Protein AF-0000000073292180 (afdb_homodimer)

Radius of gyration: 24.33 Å; Cα contacts (8 Å, |Δi|>4): 145; chains: 2; bounding box: 80×83×38 Å

Nearest PDB structures (foldseek):
  2fdq-assembly3_C  TM=2.431E-01  e=8.703E+00  Chaetophractus villosus

InterPro domains:
  IPR024752 Myb/SANT-like domain [PF12776] (22-102)
  IPR055314 At2g29880-like [PTHR47864] (12-102)

pLDDT: mean 78.9, std 24.48, range [27.83, 98.62]

Organism: Prunus persica (NCBI:txid3760)

Sequence (206 aa):
MGNPQQGNNKGNGKVSENYEFWTMDDTNELLHLLVDAINSGLCDANGSLSKQNVERVILPRLSAKIIFPKTYNHYLSRKKWFRKHYNKISTLMHNNSGFGLDSMGNPQQGNNKGNGKVSENYEFWTMDDTNELLHLLVDAINSGLCDANGSLSKQNVERVILPRLSAKIIFPKTYNHYLSRKKWFRKHYNKISTLMHNNSGFGLDS

Structure (mmCIF, N/CA/C/O backbone):
data_AF-0000000073292180-model_v1
#
loop_
_entity.id
_entity.type
_entity.pdbx_description
1 polymer 'Myb/SANT-like domain-containing protein'
#
loop_
_atom_site.group_PDB
_atom_site.id
_atom_site.type_symbol
_atom_site.label_atom_id
_atom_site.label_alt_id
_atom_site.label_comp_id
_atom_site.label_asym_id
_atom_site.label_entity_id
_atom_site.label_seq_id
_atom_site.pdbx_PDB_ins_code
_atom_site.Cartn_x
_atom_site.Cartn_y
_atom_site.Cartn_z
_atom_site.occupancy
_atom_site.B_iso_or_equiv
_atom_site.auth_seq_id
_atom_site.auth_comp_id
_atom_site.auth_asym_id
_atom_site.auth_atom_id
_atom_site.pdbx_PDB_model_num
ATOM 1 N N . MET A 1 1 ? 28.344 57.5 -20.688 1 28.84 1 MET A N 1
ATOM 2 C CA . MET A 1 1 ? 28.5 56.594 -19.531 1 28.84 1 MET A CA 1
ATOM 3 C C . ME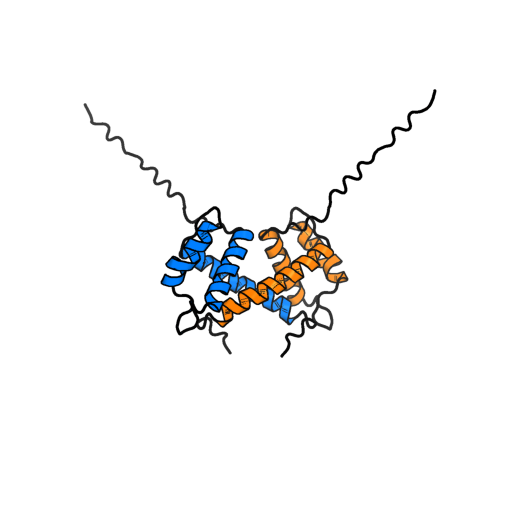T A 1 1 ? 27.281 55.719 -19.359 1 28.84 1 MET A C 1
ATOM 5 O O . MET A 1 1 ? 26.219 56.188 -18.953 1 28.84 1 MET A O 1
ATOM 9 N N . GLY A 1 2 ? 27 54.812 -20.312 1 31.66 2 GLY A N 1
ATOM 10 C CA . GLY A 1 2 ? 25.828 53.969 -20.484 1 31.66 2 GLY A CA 1
ATOM 11 C C . GLY A 1 2 ? 25.578 53.062 -19.312 1 31.66 2 GLY A C 1
ATOM 12 O O . GLY A 1 2 ? 26.5 52.5 -18.734 1 31.66 2 GLY A O 1
ATOM 13 N N . ASN A 1 3 ? 24.609 53.344 -18.422 1 35.62 3 ASN A N 1
ATOM 14 C CA . ASN A 1 3 ? 24.141 52.594 -17.266 1 35.62 3 ASN A CA 1
ATOM 15 C C . ASN A 1 3 ? 23.922 51.125 -17.625 1 35.62 3 ASN A C 1
ATOM 17 O O . ASN A 1 3 ? 23.047 50.781 -18.422 1 35.62 3 ASN A O 1
ATOM 21 N N . PRO A 1 4 ? 24.969 50.25 -17.469 1 37.62 4 PRO A N 1
ATOM 22 C CA . PRO A 1 4 ? 24.812 48.812 -17.625 1 37.62 4 PRO A CA 1
ATOM 23 C C . PRO A 1 4 ? 23.641 48.25 -16.812 1 37.62 4 PRO A C 1
ATOM 25 O O . PRO A 1 4 ? 23.562 48.5 -15.602 1 37.62 4 PRO A O 1
ATOM 28 N N . GLN A 1 5 ? 22.438 48.375 -17.312 1 32.09 5 GLN A N 1
ATOM 29 C CA . GLN A 1 5 ? 21.312 47.719 -16.672 1 32.09 5 GLN A CA 1
ATOM 30 C C . GLN A 1 5 ? 21.656 46.281 -16.328 1 32.09 5 GLN A C 1
ATOM 32 O O . GLN A 1 5 ? 22.094 45.5 -17.188 1 32.09 5 GLN A O 1
ATOM 37 N N . GLN A 1 6 ? 22.312 46.062 -15.172 1 34.19 6 GLN A N 1
ATOM 38 C CA . GLN A 1 6 ? 22.484 44.75 -14.508 1 34.19 6 GLN A CA 1
ATOM 39 C C . GLN A 1 6 ? 21.234 43.906 -14.633 1 34.19 6 GLN A C 1
ATOM 41 O O . GLN A 1 6 ? 20.188 44.25 -14.078 1 34.19 6 GLN A O 1
ATOM 46 N N . GLY A 1 7 ? 20.875 43.531 -15.875 1 32.22 7 GLY A N 1
ATOM 47 C CA . GLY A 1 7 ? 19.828 42.531 -16.047 1 32.22 7 GLY A CA 1
ATOM 48 C C . GLY A 1 7 ? 19.875 41.438 -15.008 1 32.22 7 GLY A C 1
ATOM 49 O O . GLY A 1 7 ? 20.859 40.688 -14.93 1 32.22 7 GLY A O 1
ATOM 50 N N . ASN A 1 8 ? 19.469 41.75 -13.711 1 32.19 8 ASN A N 1
ATOM 51 C CA . ASN A 1 8 ? 19.203 40.719 -12.711 1 32.19 8 ASN A CA 1
ATOM 52 C C . ASN A 1 8 ? 18.562 39.469 -13.336 1 32.19 8 ASN A C 1
ATOM 54 O O . ASN A 1 8 ? 17.438 39.562 -13.836 1 32.19 8 ASN A O 1
ATOM 58 N N . ASN A 1 9 ? 19.312 38.812 -14.188 1 32.91 9 ASN A N 1
ATOM 59 C CA . ASN A 1 9 ? 18.938 37.438 -14.531 1 32.91 9 ASN A CA 1
ATOM 60 C C . ASN A 1 9 ? 18.391 36.688 -13.32 1 32.91 9 ASN A C 1
ATOM 62 O O . ASN A 1 9 ? 19.172 36.281 -12.445 1 32.91 9 ASN A O 1
ATOM 66 N N . LYS A 1 10 ? 17.328 37.312 -12.641 1 35.34 10 LYS A N 1
ATOM 67 C CA . LYS A 1 10 ? 16.625 36.438 -11.727 1 35.34 10 LYS A CA 1
ATOM 68 C C . LYS A 1 10 ? 16.5 35.031 -12.312 1 35.34 10 LYS A C 1
ATOM 70 O O . LYS A 1 10 ? 15.922 34.844 -13.383 1 35.34 10 LYS A O 1
ATOM 75 N N . GLY A 1 11 ? 17.625 34.375 -12.539 1 35.47 11 GLY A N 1
ATOM 76 C CA . GLY A 1 11 ? 17.516 32.938 -12.719 1 35.47 11 GLY A CA 1
ATOM 77 C C . GLY A 1 11 ? 16.328 32.312 -12.016 1 35.47 11 GLY A C 1
ATOM 78 O O . GLY A 1 11 ? 16.25 32.344 -10.781 1 35.47 11 GLY A O 1
ATOM 79 N N . ASN A 1 12 ? 15.125 32.562 -12.469 1 37.53 12 ASN A N 1
ATOM 80 C CA . ASN A 1 12 ? 13.945 31.812 -12.07 1 37.53 12 ASN A CA 1
ATOM 81 C C . ASN A 1 12 ? 14.266 30.344 -11.859 1 37.53 12 ASN A C 1
ATOM 83 O O . ASN A 1 12 ? 14.188 29.547 -12.797 1 37.53 12 ASN A O 1
ATOM 87 N N . GLY A 1 13 ? 15.406 30.047 -11.445 1 37.41 13 GLY A N 1
ATOM 88 C CA . GLY A 1 13 ? 15.516 28.656 -11.039 1 37.41 13 GLY A CA 1
ATOM 89 C C . GLY A 1 13 ? 14.273 28.141 -10.328 1 37.41 13 GLY A C 1
ATOM 90 O O . GLY A 1 13 ? 14.078 28.406 -9.148 1 37.41 13 GLY A O 1
ATOM 91 N N . LYS A 1 14 ? 13.109 28.266 -10.914 1 40.34 14 LYS A N 1
ATOM 92 C CA . LYS A 1 14 ? 11.953 27.578 -10.367 1 40.34 14 LYS A CA 1
ATOM 93 C C . LYS A 1 14 ? 12.359 26.25 -9.727 1 40.34 14 LYS A C 1
ATOM 95 O O . LYS A 1 14 ? 12.859 25.344 -10.414 1 40.34 14 LYS A O 1
ATOM 100 N N . VAL A 1 15 ? 13.109 26.234 -8.719 1 41.66 15 VAL A N 1
ATOM 101 C CA . VAL A 1 15 ? 13.133 25 -7.938 1 41.66 15 VAL A CA 1
ATOM 102 C C . VAL A 1 15 ? 11.844 24.219 -8.172 1 41.66 15 VAL A C 1
ATOM 104 O O . VAL A 1 15 ? 10.75 24.719 -7.906 1 41.66 15 VAL A O 1
ATOM 107 N N . SER A 1 16 ? 11.68 23.609 -9.258 1 43.88 16 SER A N 1
ATOM 108 C CA . SER A 1 16 ? 10.562 22.672 -9.359 1 43.88 16 SER A CA 1
ATOM 109 C C . SER A 1 16 ? 10.195 22.094 -7.996 1 43.88 16 SER A C 1
ATOM 111 O O . SER A 1 16 ? 10.961 21.328 -7.422 1 43.88 16 SER A O 1
ATOM 113 N N . GLU A 1 17 ? 9.984 22.906 -6.98 1 46.28 17 GLU A N 1
ATOM 114 C CA . GLU A 1 17 ? 9.492 22.609 -5.641 1 46.28 17 GLU A CA 1
ATOM 115 C C . GLU A 1 17 ? 8.883 21.203 -5.582 1 46.28 17 GLU A C 1
ATOM 117 O O . GLU A 1 17 ? 8.992 20.516 -4.566 1 46.28 17 GLU A O 1
ATOM 122 N N . ASN A 1 18 ? 7.953 20.906 -6.598 1 50.47 18 ASN A N 1
ATOM 123 C CA . ASN A 1 18 ? 6.945 19.875 -6.367 1 50.47 18 ASN A CA 1
ATOM 124 C C . ASN A 1 18 ? 7.543 18.484 -6.445 1 50.47 18 ASN A C 1
ATOM 126 O O . ASN A 1 18 ? 7.211 17.703 -7.352 1 50.47 18 ASN A O 1
ATOM 130 N N . TYR A 1 19 ? 8.781 18.391 -6.328 1 56.38 19 TYR A N 1
ATOM 131 C CA . TYR A 1 19 ? 9.133 16.984 -6.449 1 56.38 19 TYR A CA 1
ATOM 132 C C . TYR A 1 19 ? 8.312 16.125 -5.488 1 56.38 19 TYR A C 1
ATOM 134 O O . TYR A 1 19 ? 8.273 16.406 -4.285 1 56.38 19 TYR A O 1
ATOM 142 N N . GLU A 1 20 ? 7.176 15.586 -5.859 1 72 20 GLU A N 1
ATOM 143 C CA . GLU A 1 20 ? 6.328 14.609 -5.176 1 72 20 GLU A CA 1
ATOM 144 C C . GLU A 1 20 ? 7.137 13.406 -4.711 1 72 20 GLU A C 1
ATOM 146 O O . GLU A 1 20 ? 7.129 12.359 -5.359 1 72 20 GLU A O 1
ATOM 151 N N . PHE A 1 21 ? 8.117 13.688 -3.781 1 86.19 21 PHE A N 1
ATOM 152 C CA . PHE A 1 21 ? 8.883 12.555 -3.281 1 86.19 21 PHE A CA 1
ATOM 153 C C . PHE A 1 21 ? 8.219 11.953 -2.049 1 86.19 21 PHE A C 1
ATOM 155 O O . PHE A 1 21 ? 7.973 12.656 -1.064 1 86.19 21 PHE A O 1
ATOM 162 N N . TRP A 1 22 ? 7.762 10.727 -2.15 1 94.88 22 TRP A N 1
ATOM 163 C CA . TRP A 1 22 ? 7.227 9.938 -1.046 1 94.88 22 TRP A CA 1
ATOM 164 C C . TRP A 1 22 ? 8.086 8.703 -0.793 1 94.88 22 TRP A C 1
ATOM 166 O O . TRP A 1 22 ? 8.289 7.883 -1.693 1 94.88 22 TRP A O 1
ATOM 176 N N . THR A 1 23 ? 8.641 8.719 0.383 1 93.75 23 THR A N 1
ATOM 177 C CA . THR A 1 23 ? 9.258 7.461 0.781 1 93.75 23 THR A CA 1
ATOM 178 C C . THR A 1 23 ? 8.203 6.496 1.333 1 93.75 23 THR A C 1
ATOM 180 O O . THR A 1 23 ? 7.07 6.895 1.605 1 93.75 23 THR A O 1
ATOM 183 N N . MET A 1 24 ? 8.602 5.262 1.49 1 93.88 24 MET A N 1
ATOM 184 C CA . MET A 1 24 ? 7.695 4.281 2.084 1 93.88 24 MET A CA 1
ATOM 185 C C . MET A 1 24 ? 7.32 4.68 3.508 1 93.88 24 MET A C 1
ATOM 187 O O . MET A 1 24 ? 6.16 4.559 3.904 1 93.88 24 MET A O 1
ATOM 191 N N . ASP A 1 25 ? 8.266 5.156 4.23 1 94.75 25 ASP A N 1
ATOM 192 C CA . ASP A 1 25 ? 8.008 5.586 5.602 1 94.75 25 ASP A CA 1
ATOM 193 C C . ASP A 1 25 ? 7.039 6.762 5.637 1 94.75 25 ASP A C 1
ATOM 195 O O . ASP A 1 25 ? 6.117 6.789 6.457 1 94.75 25 ASP A O 1
ATOM 199 N N . ASP A 1 26 ? 7.254 7.738 4.734 1 96.75 26 ASP A N 1
ATOM 200 C CA . ASP A 1 26 ? 6.348 8.875 4.648 1 96.75 26 ASP A CA 1
ATOM 201 C C . ASP A 1 26 ? 4.93 8.422 4.309 1 96.75 26 ASP A C 1
ATOM 203 O O . ASP A 1 26 ? 3.959 8.906 4.895 1 96.75 26 ASP A O 1
ATOM 207 N N . THR A 1 27 ? 4.863 7.559 3.332 1 96.81 27 THR A N 1
ATOM 208 C CA . THR A 1 27 ? 3.586 7.023 2.871 1 96.81 27 THR A CA 1
ATOM 209 C C . THR A 1 27 ? 2.857 6.312 4.008 1 96.81 27 THR A C 1
ATOM 211 O O . THR A 1 27 ? 1.669 6.551 4.234 1 96.81 27 THR A O 1
ATOM 214 N N . ASN A 1 28 ? 3.572 5.465 4.727 1 96.75 28 ASN A N 1
ATOM 215 C CA . ASN A 1 28 ? 2.994 4.75 5.859 1 96.75 28 ASN A CA 1
ATOM 216 C C . ASN A 1 28 ? 2.529 5.707 6.949 1 96.75 28 ASN A C 1
ATOM 218 O O . ASN A 1 28 ? 1.487 5.488 7.57 1 96.75 28 ASN A O 1
ATOM 222 N N . GLU A 1 29 ? 3.299 6.73 7.215 1 98 29 GLU A N 1
ATOM 223 C CA . GLU A 1 29 ? 2.922 7.707 8.234 1 98 29 GLU A CA 1
ATOM 224 C C . GLU A 1 29 ? 1.656 8.461 7.828 1 98 29 GLU A C 1
ATOM 226 O O . GLU A 1 29 ? 0.765 8.672 8.656 1 98 29 GLU A O 1
ATOM 231 N N . LEU A 1 30 ? 1.596 8.859 6.547 1 97.5 30 LEU A N 1
ATOM 232 C CA . LEU A 1 30 ? 0.379 9.516 6.078 1 97.5 30 LEU A CA 1
ATOM 233 C C . LEU A 1 30 ? -0.83 8.602 6.246 1 97.5 30 LEU A C 1
ATOM 235 O O . LEU A 1 30 ? -1.868 9.023 6.758 1 97.5 30 LEU A O 1
ATOM 239 N N . LEU A 1 31 ? -0.685 7.422 5.82 1 97.06 31 LEU A N 1
ATOM 240 C CA . LEU A 1 31 ? -1.786 6.473 5.93 1 97.06 31 LEU A CA 1
ATOM 241 C C . LEU A 1 31 ? -2.244 6.336 7.379 1 97.06 31 LEU A C 1
ATOM 243 O O . LEU A 1 31 ? -3.445 6.348 7.66 1 97.06 31 LEU A O 1
ATOM 247 N N . HIS A 1 32 ? -1.303 6.18 8.227 1 97.31 32 HIS A N 1
ATOM 248 C CA . HIS A 1 32 ? -1.601 6.078 9.648 1 97.31 32 HIS A CA 1
ATOM 249 C C . HIS A 1 32 ? -2.402 7.281 10.133 1 97.31 32 HIS A C 1
ATOM 251 O O . HIS A 1 32 ? -3.414 7.121 10.82 1 97.31 32 HIS A O 1
ATOM 257 N N . LEU A 1 33 ? -1.994 8.445 9.82 1 97.5 33 LEU A N 1
ATOM 258 C CA . LEU A 1 33 ? -2.645 9.68 10.258 1 97.5 33 LEU A CA 1
ATOM 259 C C . LEU A 1 33 ? -4.051 9.789 9.68 1 97.5 33 LEU A C 1
ATOM 261 O O . LEU A 1 33 ? -4.965 10.273 10.344 1 97.5 33 LEU A O 1
ATOM 265 N N . LEU A 1 34 ? -4.219 9.391 8.453 1 95.88 34 LEU A N 1
ATOM 266 C CA . LEU A 1 34 ? -5.531 9.445 7.812 1 95.88 34 LEU A CA 1
ATOM 267 C C . LEU A 1 34 ? -6.504 8.492 8.492 1 95.88 34 LEU A C 1
ATOM 269 O O . LEU A 1 34 ? -7.641 8.867 8.797 1 95.88 34 LEU A O 1
ATOM 273 N N . VAL A 1 35 ? -6.07 7.336 8.75 1 94 35 VAL A N 1
ATOM 274 C CA . VAL A 1 35 ? -6.914 6.344 9.406 1 94 35 VAL A CA 1
ATOM 275 C C . VAL A 1 35 ? -7.258 6.812 10.82 1 94 35 VAL A C 1
ATOM 277 O O . VAL A 1 35 ? -8.406 6.691 11.258 1 94 35 VAL A O 1
ATOM 280 N N . ASP A 1 36 ? -6.277 7.336 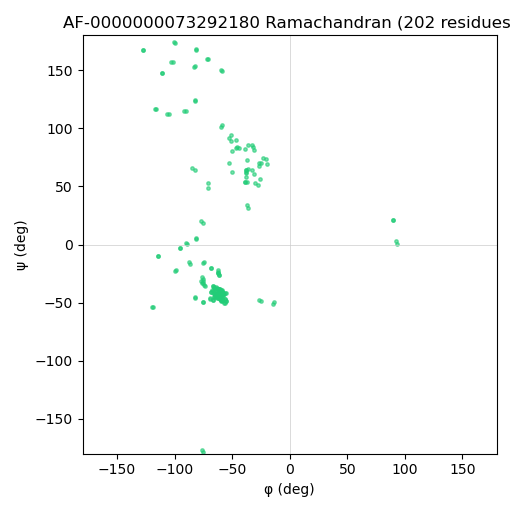11.484 1 95.56 36 ASP A N 1
ATOM 281 C CA . ASP A 1 36 ? -6.512 7.883 12.812 1 95.56 36 ASP A CA 1
ATOM 282 C C . ASP A 1 36 ? -7.559 8.992 12.773 1 95.56 36 ASP A C 1
ATOM 284 O O . ASP A 1 36 ? -8.422 9.078 13.656 1 95.56 36 ASP A O 1
ATOM 288 N N . ALA A 1 37 ? -7.465 9.852 11.805 1 94.5 37 ALA A N 1
ATOM 289 C CA . ALA A 1 37 ? -8.398 10.961 11.656 1 94.5 37 ALA A CA 1
ATOM 290 C C . ALA A 1 37 ? -9.82 10.453 11.414 1 94.5 37 ALA A C 1
ATOM 292 O O . ALA A 1 37 ? -10.773 10.969 12 1 94.5 37 ALA A O 1
ATOM 293 N N . ILE A 1 38 ? -9.961 9.5 10.594 1 90.5 38 ILE A N 1
ATOM 294 C CA . ILE A 1 38 ? -11.266 8.914 10.297 1 90.5 38 ILE A CA 1
ATOM 295 C C . ILE A 1 38 ? -11.844 8.289 11.562 1 90.5 38 ILE A C 1
ATOM 297 O O . ILE A 1 38 ? -13 8.531 11.914 1 90.5 38 ILE A O 1
ATOM 301 N N . ASN A 1 39 ? -11.031 7.59 12.25 1 90.62 39 ASN A N 1
ATOM 302 C CA . ASN A 1 39 ? -11.477 6.898 13.453 1 90.62 39 ASN A CA 1
ATOM 303 C C . ASN A 1 39 ? -11.82 7.879 14.57 1 90.62 39 ASN A C 1
ATOM 305 O O . ASN A 1 39 ? -12.609 7.559 15.461 1 90.62 39 ASN A O 1
ATOM 309 N N . SER A 1 40 ? -11.289 9.078 14.453 1 93.44 40 SER A N 1
ATOM 310 C CA . SER A 1 40 ? -11.516 10.086 15.484 1 93.44 40 SER A CA 1
ATOM 311 C C . SER A 1 40 ? -12.68 11 15.109 1 93.44 40 SER A C 1
ATOM 313 O O . SER A 1 40 ? -12.977 11.961 15.828 1 93.44 40 SER A O 1
ATOM 315 N N . GLY A 1 41 ? -13.289 10.828 13.93 1 90 41 GLY A N 1
ATOM 316 C CA . GLY A 1 41 ? -14.484 11.555 13.547 1 90 41 GLY A CA 1
ATOM 317 C C . GLY A 1 41 ? -14.195 12.859 12.836 1 90 41 GLY A C 1
ATOM 318 O O . GLY A 1 41 ? -15 13.789 12.875 1 90 41 GLY A O 1
ATOM 319 N N . LEU A 1 42 ? -12.984 13 12.258 1 91.75 42 LEU A N 1
ATOM 320 C CA . LEU A 1 42 ? -12.609 14.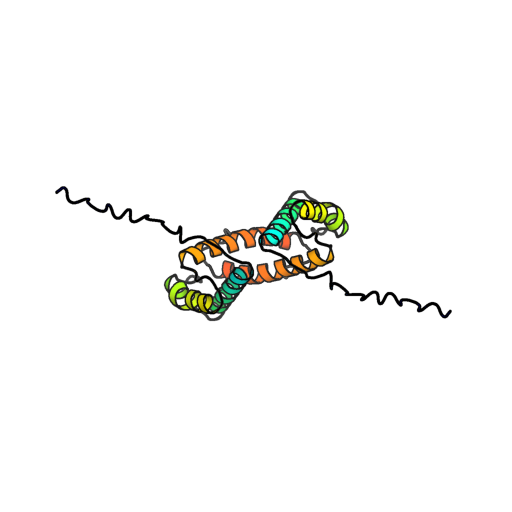242 11.594 1 91.75 42 LEU A CA 1
ATOM 321 C C . LEU A 1 42 ? -13.18 14.305 10.18 1 91.75 42 LEU A C 1
ATOM 323 O O . LEU A 1 42 ? -12.984 15.289 9.461 1 91.75 42 LEU A O 1
ATOM 327 N N . CYS A 1 43 ? -13.938 13.375 9.852 1 88.94 43 CYS A N 1
ATOM 328 C CA . CYS A 1 43 ? -14.531 13.352 8.516 1 88.94 43 CYS A CA 1
ATOM 329 C C . CYS A 1 43 ? -15.781 14.227 8.453 1 88.94 43 CYS A C 1
ATOM 331 O O . CYS A 1 43 ? -16.422 14.477 9.477 1 88.94 43 CYS A O 1
ATOM 333 N N . ASP A 1 44 ? -16.031 14.688 7.309 1 85.69 44 ASP A N 1
ATOM 334 C CA . ASP A 1 44 ? -17.25 15.453 7.07 1 85.69 44 ASP A CA 1
ATOM 335 C C . ASP A 1 44 ? -18.469 14.531 7 1 85.69 44 ASP A C 1
ATOM 337 O O . ASP A 1 44 ? -18.359 13.32 7.215 1 85.69 44 ASP A O 1
ATOM 341 N N . ALA A 1 45 ? -19.641 15.25 6.738 1 80.56 45 ALA A N 1
ATOM 342 C CA . ALA A 1 45 ? -20.906 14.523 6.734 1 80.56 45 ALA A CA 1
ATOM 343 C C . ALA A 1 45 ? -20.922 13.438 5.656 1 80.56 45 ALA A C 1
ATOM 345 O O . ALA A 1 45 ? -21.578 12.406 5.809 1 80.56 45 ALA A O 1
ATOM 346 N N . ASN A 1 46 ? -20.125 13.648 4.594 1 79.5 46 ASN A N 1
ATOM 347 C CA . ASN A 1 46 ? -20.094 12.68 3.5 1 79.5 46 ASN A CA 1
ATOM 348 C C . ASN A 1 46 ? -19.047 11.609 3.732 1 79.5 46 ASN A C 1
ATOM 350 O O . ASN A 1 46 ? -18.797 10.766 2.861 1 79.5 46 ASN A O 1
ATOM 354 N N . GLY A 1 47 ? -18.328 11.688 4.875 1 80.88 47 GLY A N 1
ATOM 355 C CA . GLY A 1 47 ? -17.344 10.664 5.23 1 80.88 47 GLY A CA 1
ATOM 356 C C . GLY A 1 47 ? -15.945 10.992 4.77 1 80.88 47 GLY A C 1
ATOM 357 O O . GLY A 1 47 ? -15 10.242 5.043 1 80.88 47 GLY A O 1
ATOM 358 N N . SER A 1 48 ? -15.789 12.117 4.145 1 85.25 48 SER A N 1
ATOM 359 C CA . SER A 1 48 ? -14.484 12.484 3.613 1 85.25 48 SER A CA 1
ATOM 360 C C . SER A 1 48 ? -13.781 13.492 4.523 1 85.25 48 SER A C 1
ATOM 362 O O . SER A 1 48 ? -14.43 14.172 5.32 1 85.25 48 SER A O 1
ATOM 364 N N . LEU A 1 49 ? -12.461 13.492 4.367 1 92 49 LEU A N 1
ATOM 365 C CA . LEU A 1 49 ? -11.68 14.539 5.02 1 92 49 LEU A CA 1
ATOM 366 C C . LEU A 1 49 ? -11.688 15.82 4.188 1 92 49 LEU A C 1
ATOM 368 O O . LEU A 1 49 ? -11.32 15.797 3.008 1 92 49 LEU A O 1
ATOM 372 N N . SER A 1 50 ? -12.109 16.859 4.852 1 91.5 50 SER A N 1
ATOM 373 C CA . SER A 1 50 ? -12.148 18.125 4.145 1 91.5 50 SER A CA 1
ATOM 374 C C . SER A 1 50 ? -10.742 18.672 3.918 1 91.5 50 SER A C 1
ATOM 376 O O . SER A 1 50 ? -9.805 18.328 4.645 1 91.5 50 SER A O 1
ATOM 378 N N . LYS A 1 51 ? -10.633 19.562 2.949 1 94.69 51 LYS A N 1
ATOM 379 C CA . LYS A 1 51 ? -9.359 20.234 2.717 1 94.69 51 LYS A CA 1
ATOM 380 C C . LYS A 1 51 ? -8.883 20.969 3.973 1 94.69 51 LYS A C 1
ATOM 382 O O . LYS A 1 51 ? -7.695 20.906 4.312 1 94.69 51 LYS A O 1
ATOM 387 N N . GLN A 1 52 ? -9.742 21.562 4.562 1 95.5 52 GLN A N 1
ATOM 388 C CA . GLN A 1 52 ? -9.422 22.312 5.777 1 95.5 52 GLN A CA 1
ATOM 389 C C . GLN A 1 52 ? -8.836 21.391 6.844 1 95.5 52 GLN A C 1
ATOM 391 O O . GLN A 1 52 ? -7.809 21.719 7.445 1 95.5 52 GLN A O 1
ATOM 396 N N . ASN A 1 53 ? -9.469 20.281 7.066 1 95.38 53 ASN A N 1
ATOM 397 C CA . ASN A 1 53 ? -8.984 19.344 8.078 1 95.38 53 ASN A CA 1
ATOM 398 C C . ASN A 1 53 ? -7.637 18.75 7.695 1 95.38 53 ASN A C 1
ATOM 400 O O . ASN A 1 53 ? -6.781 18.531 8.555 1 95.38 53 ASN A O 1
ATOM 404 N N . VAL A 1 54 ? -7.484 18.484 6.387 1 96.5 54 VAL A N 1
ATOM 405 C CA . VAL A 1 54 ? -6.199 17.984 5.922 1 96.5 54 VAL A CA 1
ATOM 406 C C . VAL A 1 54 ? -5.109 19.016 6.18 1 96.5 54 VAL A C 1
ATOM 408 O O . VAL A 1 54 ? -4.07 18.703 6.766 1 96.5 54 VAL A O 1
ATOM 411 N N . GLU A 1 55 ? -5.352 20.203 5.867 1 97.88 55 GLU A N 1
ATOM 412 C CA . GLU A 1 55 ? -4.336 21.25 5.941 1 97.88 55 GLU A CA 1
ATOM 413 C C . GLU A 1 55 ? -4.09 21.672 7.387 1 97.88 55 GLU A C 1
ATOM 415 O O . GLU A 1 55 ? -2.969 22.031 7.754 1 97.88 55 GLU A O 1
ATOM 420 N N . ARG A 1 56 ? -5.078 21.562 8.203 1 97.56 56 ARG A N 1
ATOM 421 C CA . ARG A 1 56 ? -4.953 22.125 9.539 1 97.56 56 ARG A CA 1
ATOM 422 C C . ARG A 1 56 ? -4.598 21.062 10.562 1 97.56 56 ARG A C 1
ATOM 424 O O . ARG A 1 56 ? -4.086 21.359 11.641 1 97.56 56 ARG A O 1
ATOM 431 N N . VAL A 1 57 ? -4.895 19.859 10.211 1 97.69 57 VAL A N 1
ATOM 432 C CA . VAL A 1 57 ? -4.715 18.828 11.227 1 97.69 57 VAL A CA 1
ATOM 433 C C . VAL A 1 57 ? -3.701 17.797 10.734 1 97.69 57 VAL A C 1
ATOM 435 O O . VAL A 1 57 ? -2.693 17.531 11.398 1 97.69 57 VAL A O 1
ATOM 438 N N . ILE A 1 58 ? -3.914 17.234 9.555 1 97.94 58 ILE A N 1
ATOM 439 C CA . ILE A 1 58 ? -3.154 16.062 9.094 1 97.94 58 ILE A CA 1
ATOM 440 C C . ILE A 1 58 ? -1.753 16.5 8.672 1 97.94 58 ILE A C 1
ATOM 442 O O . ILE A 1 58 ? -0.757 15.938 9.125 1 97.94 58 ILE A O 1
ATOM 446 N N . LEU A 1 59 ? -1.669 17.531 7.855 1 98.25 59 LEU A N 1
ATOM 447 C CA . LEU A 1 59 ? -0.392 17.906 7.258 1 98.25 59 LEU A CA 1
ATOM 448 C C . LEU A 1 59 ? 0.564 18.438 8.32 1 98.25 59 LEU A C 1
ATOM 450 O O . LEU A 1 59 ? 1.758 18.141 8.297 1 98.25 59 LEU A O 1
ATOM 454 N N . PRO A 1 60 ? 0.099 19.25 9.281 1 98.56 60 PRO A N 1
ATOM 455 C CA . PRO A 1 60 ? 1.021 19.672 10.344 1 98.56 60 PRO A CA 1
ATOM 456 C C . PRO A 1 60 ? 1.554 18.484 11.148 1 98.56 60 PRO A C 1
ATOM 458 O O . PRO A 1 60 ? 2.736 18.453 11.5 1 98.56 60 PRO A O 1
ATOM 461 N N . ARG A 1 61 ? 0.769 17.484 11.43 1 98.38 61 ARG A N 1
ATOM 462 C CA . ARG A 1 61 ? 1.202 16.281 12.148 1 98.38 61 ARG A CA 1
ATOM 463 C C . ARG A 1 61 ? 2.191 15.469 11.312 1 98.38 61 ARG A C 1
ATOM 465 O O . ARG A 1 61 ? 3.17 14.945 11.844 1 98.38 61 ARG A O 1
ATOM 472 N N . LEU A 1 62 ? 1.905 15.422 10.086 1 98.38 62 LEU A N 1
ATOM 473 C CA . LEU A 1 62 ? 2.82 14.727 9.188 1 98.38 62 LEU A CA 1
ATOM 474 C C . LEU A 1 62 ? 4.176 15.422 9.148 1 98.38 62 LEU A C 1
ATOM 476 O O . LEU A 1 62 ? 5.219 14.766 9.234 1 98.38 62 LEU A O 1
ATOM 480 N N . SER A 1 63 ? 4.168 16.734 9.039 1 97.38 63 SER A N 1
ATOM 481 C CA . SER A 1 63 ? 5.391 17.531 8.922 1 97.38 63 SER A CA 1
ATOM 482 C C . SER A 1 63 ? 6.266 17.391 10.156 1 97.38 63 SER A C 1
ATOM 484 O O . SER A 1 63 ? 7.488 17.516 10.078 1 97.38 63 SER A O 1
ATOM 486 N N . ALA A 1 64 ? 5.672 17.062 11.273 1 98.06 64 ALA A N 1
ATOM 487 C CA . ALA A 1 64 ? 6.414 16.859 12.516 1 98.06 64 ALA A CA 1
ATOM 488 C C . ALA A 1 64 ? 7.176 15.539 12.5 1 98.06 64 ALA A C 1
ATOM 490 O O . ALA A 1 64 ? 8.078 15.328 13.312 1 98.06 64 ALA A O 1
ATOM 491 N N . LYS A 1 65 ? 6.836 14.633 11.562 1 97.31 65 LYS A N 1
ATOM 492 C CA . LYS A 1 65 ? 7.363 13.273 11.602 1 97.31 65 LYS A CA 1
ATOM 493 C C . LYS A 1 65 ? 8.266 12.992 10.398 1 97.31 65 LYS A C 1
ATOM 495 O O . LYS A 1 65 ? 8.938 11.969 10.352 1 97.31 65 LYS A O 1
ATOM 500 N N . ILE A 1 66 ? 8.25 13.914 9.453 1 96 66 ILE A N 1
ATOM 501 C CA . ILE A 1 66 ? 8.969 13.594 8.227 1 96 66 ILE A CA 1
ATOM 502 C C . ILE A 1 66 ? 9.953 14.711 7.895 1 96 66 ILE A C 1
ATOM 504 O O . ILE A 1 66 ? 9.875 15.805 8.453 1 96 66 ILE A O 1
ATOM 508 N N . ILE A 1 67 ? 10.797 14.422 7.004 1 92.88 67 ILE A N 1
ATOM 509 C CA . ILE A 1 67 ? 11.891 15.328 6.691 1 92.88 67 ILE A CA 1
ATOM 510 C C . ILE A 1 67 ? 11.406 16.406 5.734 1 92.88 67 ILE A C 1
ATOM 512 O O . ILE A 1 67 ? 11.695 17.594 5.934 1 92.88 67 ILE A O 1
ATOM 516 N N . PHE A 1 68 ? 10.688 16.062 4.691 1 93.19 68 PHE A N 1
ATOM 517 C CA . PHE A 1 68 ? 10.211 17 3.682 1 93.19 68 PHE A CA 1
ATOM 518 C C . PHE A 1 68 ? 8.719 17.266 3.844 1 93.19 68 PHE A C 1
ATOM 520 O O . PHE A 1 68 ? 7.898 16.391 3.596 1 93.19 68 PHE A O 1
ATOM 527 N N . PRO A 1 69 ? 8.469 18.531 4.238 1 94.62 69 PRO A N 1
ATOM 528 C CA . PRO A 1 69 ? 7.047 18.844 4.43 1 94.62 69 PRO A CA 1
ATOM 529 C C . PRO A 1 69 ? 6.227 18.656 3.158 1 94.62 69 PRO A C 1
ATOM 531 O O . PRO A 1 69 ? 6.738 18.844 2.051 1 94.62 69 PRO A O 1
ATOM 534 N N . LYS A 1 70 ? 4.973 18.312 3.311 1 97.12 70 LYS A N 1
ATOM 535 C CA . LYS A 1 70 ? 4.039 18.062 2.215 1 97.12 70 LYS A CA 1
ATOM 536 C C . LYS A 1 70 ? 2.969 19.141 2.15 1 97.12 70 LYS A C 1
ATOM 538 O O . LYS A 1 70 ? 2.545 19.672 3.184 1 97.12 70 LYS A O 1
ATOM 543 N N . THR A 1 71 ? 2.578 19.375 0.962 1 96.69 71 THR A N 1
ATOM 544 C CA . THR A 1 71 ? 1.469 20.297 0.708 1 96.69 71 THR A CA 1
ATOM 545 C C . THR A 1 71 ? 0.18 19.516 0.447 1 96.69 71 THR A C 1
ATOM 547 O O . THR A 1 71 ? 0.191 18.281 0.381 1 96.69 71 THR A O 1
ATOM 550 N N . TYR A 1 72 ? -0.889 20.266 0.336 1 96.75 72 TYR A N 1
ATOM 551 C CA . TYR A 1 72 ? -2.172 19.641 0.023 1 96.75 72 TYR A CA 1
ATOM 552 C C . TYR A 1 72 ? -2.115 18.922 -1.32 1 96.75 72 TYR A C 1
ATOM 554 O O . TYR A 1 72 ? -2.707 17.844 -1.483 1 96.75 72 TYR A O 1
ATOM 562 N N . ASN A 1 73 ? -1.441 19.5 -2.26 1 95.69 73 ASN A N 1
ATOM 563 C CA . ASN A 1 73 ? -1.315 18.844 -3.559 1 95.69 73 ASN A CA 1
ATOM 564 C C . ASN A 1 73 ? -0.556 17.531 -3.451 1 95.69 73 ASN A C 1
ATOM 566 O O . ASN A 1 73 ? -0.871 16.562 -4.156 1 95.69 73 ASN A O 1
ATOM 570 N N . HIS A 1 74 ? 0.448 17.484 -2.6 1 96.69 74 HIS A N 1
ATOM 571 C CA . HIS A 1 74 ? 1.141 16.219 -2.338 1 96.69 74 HIS A CA 1
ATOM 572 C C . HIS A 1 74 ? 0.191 15.18 -1.758 1 96.69 74 HIS A C 1
ATOM 574 O O . HIS A 1 74 ? 0.237 14.008 -2.143 1 96.69 74 HIS A O 1
ATOM 580 N N . TYR A 1 75 ? -0.595 15.664 -0.904 1 96.25 75 TYR A N 1
ATOM 581 C CA . TYR A 1 75 ? -1.603 14.797 -0.308 1 96.25 75 TYR A CA 1
ATOM 582 C C . TYR A 1 75 ? -2.531 14.227 -1.374 1 96.25 75 TYR A C 1
ATOM 584 O O . TYR A 1 75 ? -2.795 13.023 -1.396 1 96.25 75 TYR A O 1
ATOM 592 N N . LEU A 1 76 ? -3 15 -2.23 1 94.69 76 LEU A N 1
ATOM 593 C CA . LEU A 1 76 ? -3.92 14.547 -3.27 1 94.69 76 LEU A CA 1
ATOM 594 C C . LEU A 1 76 ? -3.262 13.492 -4.152 1 94.69 76 LEU A C 1
ATOM 596 O O . LEU A 1 76 ? -3.904 12.508 -4.535 1 94.69 76 LEU A O 1
ATOM 600 N N . SER A 1 77 ? -2.041 13.695 -4.488 1 94.75 77 SER A N 1
ATOM 601 C CA . SER A 1 77 ? -1.321 12.727 -5.309 1 94.75 77 SER A CA 1
ATOM 602 C C . SER A 1 77 ? -1.197 11.383 -4.598 1 94.75 77 SER A C 1
ATOM 604 O O . SER A 1 77 ? -1.321 10.328 -5.223 1 94.75 77 SER A O 1
ATOM 606 N N . ARG A 1 78 ? -0.977 11.516 -3.305 1 95.31 78 ARG A N 1
ATOM 607 C CA . ARG A 1 78 ? -0.784 10.281 -2.555 1 95.31 78 ARG A CA 1
ATOM 608 C C . ARG A 1 78 ? -2.111 9.57 -2.326 1 95.31 78 ARG A C 1
ATOM 610 O O . ARG A 1 78 ? -2.168 8.336 -2.32 1 95.31 78 ARG A O 1
ATOM 617 N N . LYS A 1 79 ? -3.113 10.352 -2.176 1 93.38 79 LYS A N 1
ATOM 618 C CA . LYS A 1 79 ? -4.445 9.766 -2.111 1 93.38 79 LYS A CA 1
ATOM 619 C C . LYS A 1 79 ? -4.754 8.961 -3.371 1 93.38 79 LYS A C 1
ATOM 621 O O . LYS A 1 79 ? -5.301 7.855 -3.293 1 93.38 79 LYS A O 1
ATOM 626 N N . LYS A 1 80 ? -4.434 9.5 -4.477 1 93.56 80 LYS A N 1
ATOM 627 C CA . LYS A 1 80 ? -4.605 8.797 -5.742 1 93.56 80 LYS A CA 1
ATOM 628 C C . LYS A 1 80 ? -3.766 7.523 -5.781 1 93.56 80 LYS A C 1
ATOM 630 O O . LYS A 1 80 ? -4.223 6.488 -6.277 1 93.56 80 LYS A O 1
ATOM 635 N N . TRP A 1 81 ? -2.596 7.625 -5.297 1 93.5 81 TRP A N 1
ATOM 636 C CA . TRP A 1 81 ? -1.718 6.461 -5.219 1 93.5 81 TRP A CA 1
ATOM 637 C C . TRP A 1 81 ? -2.326 5.379 -4.332 1 93.5 81 TRP A C 1
ATOM 639 O O . TRP A 1 81 ? -2.318 4.199 -4.688 1 93.5 81 TRP A O 1
ATOM 649 N N . PHE A 1 82 ? -2.893 5.734 -3.197 1 94.38 82 PHE A N 1
ATOM 650 C CA . PHE A 1 82 ? -3.549 4.781 -2.307 1 94.38 82 PHE A CA 1
ATOM 651 C C . PHE A 1 82 ? -4.68 4.055 -3.027 1 94.38 82 PHE A C 1
ATOM 653 O O . PHE A 1 82 ? -4.844 2.846 -2.869 1 94.38 82 PHE A O 1
ATOM 660 N N . ARG A 1 83 ? -5.359 4.812 -3.811 1 93.62 83 ARG A N 1
ATOM 661 C CA . ARG A 1 83 ? -6.477 4.211 -4.535 1 93.62 83 ARG A CA 1
ATOM 662 C C . ARG A 1 83 ? -5.98 3.191 -5.551 1 93.62 83 ARG A C 1
ATOM 664 O O . ARG A 1 83 ? -6.523 2.088 -5.645 1 93.62 83 ARG A O 1
ATOM 671 N N . LYS A 1 84 ? -5.039 3.555 -6.285 1 94.12 84 LYS A N 1
ATOM 672 C CA . LYS A 1 84 ? -4.477 2.633 -7.266 1 94.12 84 LYS A CA 1
ATOM 673 C C . LYS A 1 84 ? -3.912 1.387 -6.594 1 94.12 84 LYS A C 1
ATOM 675 O O . LYS A 1 84 ? -4.109 0.27 -7.074 1 94.12 84 LYS A O 1
ATOM 680 N N . HIS A 1 85 ? -3.193 1.63 -5.566 1 93.88 85 HIS A N 1
ATOM 681 C CA . HIS A 1 85 ? -2.596 0.532 -4.816 1 93.88 85 HIS A CA 1
ATOM 682 C C . HIS A 1 85 ? -3.664 -0.372 -4.211 1 93.88 85 HIS A C 1
ATOM 684 O O . HIS A 1 85 ? -3.523 -1.597 -4.215 1 93.88 85 HIS A O 1
ATOM 690 N N . TYR A 1 86 ? -4.648 0.203 -3.715 1 93.75 86 TYR A N 1
ATOM 691 C CA . TYR A 1 86 ? -5.777 -0.552 -3.186 1 93.75 86 TYR A CA 1
ATOM 692 C C . TYR A 1 86 ? -6.363 -1.473 -4.25 1 93.75 86 TYR A C 1
ATOM 694 O O . TYR A 1 86 ? -6.605 -2.654 -3.992 1 93.75 86 TYR A O 1
ATOM 702 N N . ASN A 1 87 ? -6.637 -0.967 -5.387 1 92.25 87 ASN A N 1
ATOM 703 C CA . ASN A 1 87 ? -7.219 -1.75 -6.473 1 92.25 87 ASN A CA 1
ATOM 704 C C . ASN A 1 87 ? -6.332 -2.932 -6.848 1 92.25 87 ASN A C 1
ATOM 706 O O . ASN A 1 87 ? -6.828 -4.039 -7.074 1 92.25 87 ASN A O 1
ATOM 710 N N . LYS A 1 88 ? -5.098 -2.734 -6.879 1 92.94 88 LYS A N 1
ATOM 711 C CA . LYS A 1 88 ? -4.168 -3.805 -7.23 1 92.94 88 LYS A CA 1
ATOM 712 C C . LYS A 1 88 ? -4.113 -4.867 -6.137 1 92.94 88 LYS A C 1
ATOM 714 O O . LYS A 1 88 ? -4.191 -6.062 -6.422 1 92.94 88 LYS A O 1
ATOM 719 N N . ILE A 1 89 ? -3.996 -4.41 -4.91 1 93.94 89 ILE A N 1
ATOM 720 C CA . ILE A 1 89 ? -3.898 -5.355 -3.807 1 93.94 89 ILE A CA 1
ATOM 721 C C . ILE A 1 89 ? -5.215 -6.117 -3.658 1 93.94 89 ILE A C 1
ATOM 723 O O . ILE A 1 89 ? -5.219 -7.297 -3.299 1 93.94 89 ILE A O 1
ATOM 727 N N . SER A 1 90 ? -6.312 -5.426 -3.906 1 90.31 90 SER A N 1
ATOM 728 C CA . SER A 1 90 ? -7.617 -6.07 -3.855 1 90.31 90 SER A CA 1
ATOM 729 C C . SER A 1 90 ? -7.672 -7.285 -4.777 1 90.31 90 SER A C 1
ATOM 731 O O . SER A 1 90 ? -8.242 -8.32 -4.418 1 90.31 90 SER A O 1
ATOM 733 N N . THR A 1 91 ? -7.113 -7.156 -5.945 1 87.12 91 THR A N 1
ATOM 734 C CA . THR A 1 91 ? -7.031 -8.281 -6.871 1 87.12 91 THR A CA 1
ATOM 735 C C . THR A 1 91 ? -6.281 -9.445 -6.238 1 87.12 91 THR A C 1
ATOM 737 O O . THR A 1 91 ? -6.699 -10.602 -6.367 1 87.12 91 THR A O 1
ATOM 740 N N . LEU A 1 92 ? -5.246 -9.156 -5.566 1 86.75 92 LEU A N 1
ATOM 741 C CA . LEU A 1 92 ? -4.434 -10.164 -4.891 1 86.75 92 LEU A CA 1
ATOM 742 C C . LEU A 1 92 ? -5.215 -10.828 -3.764 1 86.75 92 LEU A C 1
ATOM 744 O O . LEU A 1 92 ? -5.191 -12.047 -3.623 1 86.75 92 LEU A O 1
ATOM 748 N N . MET A 1 93 ? -5.949 -10.086 -3.014 1 84.19 93 MET A N 1
ATOM 749 C CA . MET A 1 93 ? -6.668 -10.562 -1.834 1 84.19 93 MET A CA 1
ATOM 750 C C . MET A 1 93 ? -7.891 -11.383 -2.234 1 84.19 93 MET A C 1
ATOM 752 O O . MET A 1 93 ? -8.258 -12.336 -1.544 1 84.19 93 MET A O 1
ATOM 756 N N . HIS A 1 94 ? -8.516 -11.078 -3.223 1 82.06 94 HIS A N 1
ATOM 757 C CA . HIS A 1 94 ? -9.727 -11.766 -3.654 1 82.06 94 HIS A CA 1
ATOM 758 C C . HIS A 1 94 ? -9.391 -13.102 -4.312 1 82.06 94 HIS A C 1
ATOM 760 O O . HIS A 1 94 ? -10.211 -14.023 -4.297 1 82.06 94 HIS A O 1
ATOM 766 N N . ASN A 1 95 ? -8.359 -13.219 -4.91 1 69.81 95 ASN A N 1
ATOM 767 C CA . ASN A 1 95 ? -7.953 -14.484 -5.512 1 69.81 95 ASN A CA 1
ATOM 768 C C . ASN A 1 95 ? -7.211 -15.367 -4.512 1 69.81 95 ASN A C 1
ATOM 770 O O . ASN A 1 95 ? -6.965 -16.547 -4.777 1 69.81 95 ASN A O 1
ATOM 774 N N . ASN A 1 96 ? -6.77 -14.805 -3.484 1 59.59 96 ASN A N 1
ATOM 775 C CA . ASN A 1 96 ? -6.168 -15.633 -2.443 1 59.59 96 ASN A CA 1
ATOM 776 C C . ASN A 1 96 ? -7.23 -16.25 -1.534 1 59.59 96 ASN A C 1
ATOM 778 O O . ASN A 1 96 ? -7.859 -15.539 -0.744 1 59.59 96 ASN A O 1
ATOM 782 N N . SER A 1 97 ? -8.125 -17.156 -2.152 1 52.19 97 SER A N 1
ATOM 783 C CA . SER A 1 97 ? -9.219 -17.891 -1.509 1 52.19 97 SER A CA 1
ATOM 784 C C . SER A 1 97 ? -8.953 -18.078 -0.019 1 52.19 97 SER A C 1
ATOM 786 O O . SER A 1 97 ? -9.891 -18.203 0.772 1 52.19 97 SER A O 1
ATOM 788 N N . GLY A 1 98 ? -7.746 -18.547 0.334 1 47.56 98 GLY A N 1
ATOM 789 C CA . GLY A 1 98 ? -7.734 -18.859 1.753 1 47.56 98 GLY A CA 1
ATOM 790 C C . GLY A 1 98 ? -7.973 -17.656 2.639 1 47.56 98 GLY A C 1
ATOM 791 O O . GLY A 1 98 ? -7.887 -17.75 3.863 1 47.56 98 GLY A O 1
ATOM 792 N N . PHE A 1 99 ? -7.703 -16.516 2.18 1 45.19 99 PHE A N 1
ATOM 793 C CA . PHE A 1 99 ? -8.094 -15.422 3.053 1 45.19 99 PHE A CA 1
ATOM 794 C C . PHE A 1 99 ? -9.609 -15.266 3.084 1 45.19 99 PHE A C 1
ATOM 796 O O . PHE A 1 99 ? -10.219 -14.828 2.105 1 45.19 99 PHE A O 1
ATOM 803 N N . GLY A 1 100 ? -10.391 -16.25 3.344 1 39.28 100 GLY A N 1
ATOM 804 C CA . GLY A 1 100 ? -11.812 -16.125 3.635 1 39.28 100 GLY A CA 1
ATOM 805 C C . GLY A 1 100 ? -12.211 -14.727 4.062 1 39.28 100 GLY A C 1
ATOM 806 O O . GLY A 1 100 ? -11.789 -14.25 5.117 1 39.28 100 GLY A O 1
ATOM 807 N N . LEU A 1 101 ? -12.203 -13.773 3.266 1 38.28 101 LEU A N 1
ATOM 808 C CA . LEU A 1 101 ? -12.945 -12.578 3.66 1 38.28 101 LEU A CA 1
ATOM 809 C C . LEU A 1 101 ? -14.211 -12.945 4.422 1 38.28 101 LEU A C 1
ATOM 811 O O . LEU A 1 101 ? -14.938 -13.859 4.027 1 38.28 101 LEU A O 1
ATOM 815 N N . ASP A 1 102 ? -14.172 -13.148 5.734 1 37.38 102 ASP A N 1
ATOM 816 C CA . ASP A 1 102 ? -15.43 -13.383 6.445 1 37.38 102 ASP A CA 1
ATOM 817 C C . ASP A 1 102 ? -16.578 -12.633 5.793 1 37.38 102 ASP A C 1
ATOM 819 O O . ASP A 1 102 ? -16.516 -11.414 5.605 1 37.38 102 ASP A O 1
ATOM 823 N N . SER A 1 103 ? -17.266 -13.125 4.715 1 29.8 103 SER A N 1
ATOM 824 C CA . SER A 1 103 ? -18.656 -12.758 4.48 1 29.8 103 SER A CA 1
ATOM 825 C C . SER A 1 103 ? -19.438 -12.688 5.789 1 29.8 103 SER A C 1
ATOM 827 O O . SER A 1 103 ? -19.188 -13.469 6.711 1 29.8 103 SER A O 1
ATOM 829 N N . MET B 1 1 ? 57.594 -26.844 17.984 1 27.83 1 MET B N 1
ATOM 830 C CA . MET B 1 1 ? 57.094 -26.75 16.609 1 27.83 1 MET B CA 1
ATOM 831 C C . MET B 1 1 ? 55.594 -26.734 16.562 1 27.83 1 MET B C 1
ATOM 833 O O . MET B 1 1 ? 54.969 -27.531 15.852 1 27.83 1 MET B O 1
ATOM 837 N N . GLY B 1 2 ? 54.969 -26.469 17.672 1 29.95 2 GLY B N 1
ATOM 838 C CA . GLY B 1 2 ? 53.531 -26.594 17.828 1 29.95 2 GLY B CA 1
ATOM 839 C C . GLY B 1 2 ? 52.75 -25.703 16.875 1 29.95 2 GLY B C 1
ATOM 840 O O . GLY B 1 2 ? 53.094 -24.531 16.719 1 29.95 2 GLY B O 1
ATOM 841 N N . ASN B 1 3 ? 52.219 -26.234 15.789 1 30.33 3 ASN B N 1
ATOM 842 C CA . ASN B 1 3 ? 51.406 -25.578 14.758 1 30.33 3 ASN B CA 1
ATOM 843 C C . ASN B 1 3 ? 50.25 -24.797 15.359 1 30.33 3 ASN B C 1
ATOM 845 O O . ASN B 1 3 ? 49.375 -25.359 15.992 1 30.33 3 ASN B O 1
ATOM 849 N N . PRO B 1 4 ? 50.5 -23.5 15.695 1 34.72 4 PRO B N 1
ATOM 850 C CA . PRO B 1 4 ? 49.375 -22.641 16.109 1 34.72 4 PRO B CA 1
ATOM 851 C C . PRO B 1 4 ? 48.156 -22.812 15.211 1 34.72 4 PRO B C 1
ATOM 853 O O . PRO B 1 4 ? 48.25 -22.719 13.984 1 34.72 4 PRO B O 1
ATOM 856 N N . GLN B 1 5 ? 47.344 -23.828 15.477 1 30.53 5 GLN B N 1
ATOM 857 C CA . GLN B 1 5 ? 46.094 -23.938 14.766 1 30.53 5 GLN B CA 1
ATOM 858 C C . GLN B 1 5 ? 45.375 -22.609 14.727 1 30.53 5 GLN B C 1
ATOM 860 O O . GLN B 1 5 ? 45.156 -21.969 15.766 1 30.53 5 GLN B O 1
ATOM 865 N N . GLN B 1 6 ? 45.781 -21.766 13.734 1 33.81 6 GLN B N 1
ATOM 866 C CA . GLN B 1 6 ? 45.062 -20.578 13.305 1 33.81 6 GLN B CA 1
ATOM 867 C C . GLN B 1 6 ? 43.531 -20.812 13.328 1 33.81 6 GLN B C 1
ATOM 869 O O . GLN B 1 6 ? 43.031 -21.609 12.547 1 33.81 6 GLN B O 1
ATOM 874 N N . GLY B 1 7 ? 43.062 -21.156 14.523 1 30.98 7 GLY B N 1
ATOM 875 C CA . GLY B 1 7 ? 41.625 -21.219 14.617 1 30.98 7 GLY B CA 1
ATOM 876 C C . GLY B 1 7 ? 40.938 -20.109 13.836 1 30.98 7 GLY B C 1
ATOM 877 O O . GLY B 1 7 ? 41.219 -18.938 14.023 1 30.98 7 GLY B O 1
ATOM 878 N N . ASN B 1 8 ? 40.812 -20.406 12.492 1 33.62 8 ASN B N 1
ATOM 879 C CA . ASN B 1 8 ? 39.938 -19.625 11.641 1 33.62 8 ASN B CA 1
ATOM 880 C C . ASN B 1 8 ? 38.656 -19.219 12.375 1 33.62 8 ASN B C 1
ATOM 882 O O . ASN B 1 8 ? 37.844 -20.078 12.734 1 33.62 8 ASN B O 1
ATOM 886 N N . ASN B 1 9 ? 38.875 -18.469 13.422 1 31.75 9 ASN B N 1
ATOM 887 C CA . ASN B 1 9 ? 37.719 -17.75 13.969 1 31.75 9 ASN B CA 1
ATOM 888 C C . ASN B 1 9 ? 36.812 -17.234 12.859 1 31.75 9 ASN B C 1
ATOM 890 O O . ASN B 1 9 ? 37.156 -16.297 12.133 1 31.75 9 ASN B O 1
ATOM 894 N N . LYS B 1 10 ? 36.469 -18.234 12.031 1 34.38 10 LYS B N 1
ATOM 895 C CA . LYS B 1 10 ? 35.375 -17.844 11.18 1 34.38 10 LYS B CA 1
ATOM 896 C C . LYS B 1 10 ? 34.375 -16.984 11.953 1 34.38 10 LYS B C 1
ATOM 898 O O . LYS B 1 10 ? 33.781 -17.438 12.945 1 34.38 10 LYS B O 1
ATOM 903 N N . GLY B 1 11 ? 34.781 -15.844 12.398 1 33.97 11 GLY B N 1
ATOM 904 C CA . GLY B 1 11 ? 33.75 -14.891 12.711 1 33.97 11 GLY B CA 1
ATOM 905 C C . GLY B 1 11 ? 32.469 -15.109 11.906 1 33.97 11 GLY B C 1
ATOM 906 O O . GLY B 1 11 ? 32.469 -15.023 10.68 1 33.97 11 GLY B O 1
ATOM 907 N N . ASN B 1 12 ? 31.844 -16.219 12.211 1 37.88 12 ASN B N 1
ATOM 908 C CA . ASN B 1 12 ? 30.484 -16.375 11.688 1 37.88 12 ASN B CA 1
ATOM 909 C C . ASN B 1 12 ? 29.734 -15.047 11.688 1 37.88 12 ASN B C 1
ATOM 911 O O . ASN B 1 12 ? 29.156 -14.648 12.703 1 37.88 12 ASN B O 1
ATOM 915 N N . GLY B 1 13 ? 30.453 -13.992 11.461 1 37.28 13 GLY B N 1
ATOM 916 C CA . GLY B 1 13 ? 29.609 -12.828 11.211 1 37.28 13 GLY B CA 1
ATOM 917 C C . GLY B 1 13 ? 28.297 -13.172 10.547 1 37.28 13 GLY B C 1
ATOM 918 O O . GLY B 1 13 ? 28.266 -13.609 9.391 1 37.28 13 GLY B O 1
ATOM 919 N N . LYS B 1 14 ? 27.5 -13.953 11.164 1 38.25 14 LYS B N 1
ATOM 920 C CA . LYS B 1 14 ? 26.125 -14.094 10.688 1 38.25 14 LYS B CA 1
ATOM 921 C C . LYS B 1 14 ? 25.641 -12.812 10.016 1 38.25 14 LYS B C 1
ATOM 923 O O . LYS B 1 14 ? 25.469 -11.781 10.672 1 38.25 14 LYS B O 1
ATOM 928 N N . VAL B 1 15 ? 26.328 -12.305 9.094 1 40.5 15 VAL B N 1
ATOM 929 C CA . VAL B 1 15 ? 25.562 -11.352 8.297 1 40.5 15 VAL B CA 1
ATOM 930 C C . VAL B 1 15 ? 24.078 -11.688 8.383 1 40.5 15 VAL B C 1
ATOM 932 O O . VAL B 1 15 ? 23.656 -12.789 8.023 1 40.5 15 VAL B O 1
ATOM 935 N N . SER B 1 16 ? 23.453 -11.5 9.461 1 42.94 16 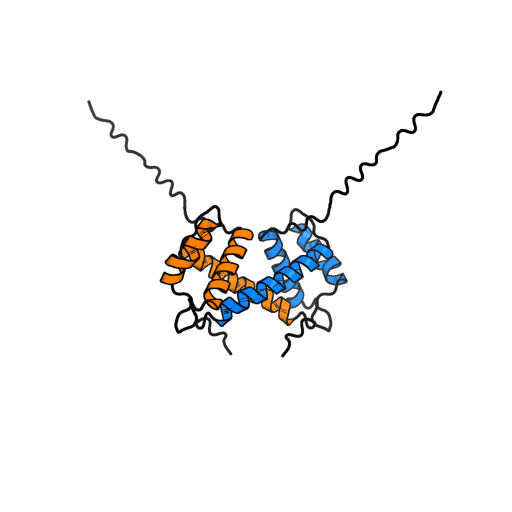SER B N 1
ATOM 936 C CA . SER B 1 16 ? 22 -11.609 9.461 1 42.94 16 SER B CA 1
ATOM 937 C C . SER B 1 16 ? 21.422 -11.32 8.078 1 42.94 16 SER B C 1
ATOM 939 O O . SER B 1 16 ? 21.469 -10.18 7.605 1 42.94 16 SER B O 1
ATOM 941 N N . GLU B 1 17 ? 21.812 -11.992 7.059 1 46.31 17 GLU B N 1
ATOM 942 C CA . GLU B 1 17 ? 21.359 -12.039 5.668 1 46.31 17 GLU B CA 1
ATOM 943 C C . GLU B 1 17 ? 19.984 -11.375 5.512 1 46.31 17 GLU B C 1
ATOM 945 O O . GLU B 1 17 ? 19.719 -10.734 4.488 1 46.31 17 GLU B O 1
ATOM 950 N N . ASN B 1 18 ? 19 -11.812 6.402 1 50.41 18 ASN B N 1
ATOM 951 C CA . ASN B 1 18 ? 17.609 -11.648 6.023 1 50.41 18 ASN B CA 1
ATOM 952 C C . ASN B 1 18 ? 17.141 -10.195 6.191 1 50.41 18 ASN B C 1
ATOM 954 O O . ASN B 1 18 ? 16.469 -9.867 7.16 1 50.41 18 ASN B O 1
ATOM 958 N N . TYR B 1 19 ? 18.031 -9.328 6.227 1 56.22 19 TYR B N 1
ATOM 959 C CA . TYR B 1 19 ? 17.406 -8.023 6.363 1 56.22 19 TYR B CA 1
ATOM 960 C C . TYR B 1 19 ? 16.312 -7.832 5.316 1 56.22 19 TYR B C 1
ATOM 962 O O . TYR B 1 19 ? 16.562 -8 4.121 1 56.22 19 TYR B O 1
ATOM 970 N N . GLU B 1 20 ? 15.086 -8.109 5.609 1 72.06 20 GLU B N 1
ATOM 971 C CA . GLU B 1 20 ? 13.898 -7.855 4.797 1 72.06 20 GLU B CA 1
ATOM 972 C C . GLU B 1 20 ? 13.828 -6.398 4.359 1 72.06 20 GLU B C 1
ATOM 974 O O . GLU B 1 20 ? 13.25 -5.562 5.055 1 72.06 20 GLU B O 1
ATOM 979 N N . PHE B 1 21 ? 14.758 -6.031 3.439 1 86.19 21 PHE B N 1
ATOM 980 C CA . PHE B 1 21 ? 14.688 -4.66 2.949 1 86.19 21 PHE B CA 1
ATOM 981 C C . PHE B 1 21 ? 13.82 -4.582 1.694 1 86.19 21 PHE B C 1
ATOM 983 O O . PHE B 1 21 ? 14.086 -5.273 0.708 1 86.19 21 PHE B O 1
ATOM 990 N N . TRP B 1 22 ? 12.703 -3.891 1.787 1 95 22 TRP B N 1
ATOM 991 C CA . TRP B 1 22 ? 11.828 -3.588 0.661 1 95 22 TRP B CA 1
ATOM 992 C C . TRP B 1 22 ? 11.75 -2.084 0.419 1 95 22 TRP B C 1
ATOM 994 O O . TRP B 1 22 ? 11.375 -1.323 1.313 1 95 22 TRP B O 1
ATOM 1004 N N . THR B 1 23 ? 12.242 -1.753 -0.761 1 93.81 23 THR B N 1
ATOM 1005 C CA . THR B 1 23 ? 11.969 -0.376 -1.156 1 93.81 23 THR B CA 1
ATOM 1006 C C . THR B 1 23 ? 10.562 -0.253 -1.744 1 93.81 23 THR B C 1
ATOM 1008 O O . THR B 1 23 ? 9.922 -1.261 -2.039 1 93.81 23 THR B O 1
ATOM 1011 N N . MET B 1 24 ? 10.125 0.943 -1.898 1 94 24 MET B N 1
ATOM 1012 C CA . MET B 1 24 ? 8.828 1.171 -2.525 1 94 24 MET B CA 1
ATOM 1013 C C . MET B 1 24 ? 8.812 0.638 -3.955 1 94 24 MET B C 1
ATOM 1015 O O . MET B 1 24 ? 7.836 0.026 -4.383 1 94 24 MET B O 1
ATOM 1019 N N . ASP B 1 25 ? 9.867 0.857 -4.645 1 94.75 25 ASP B N 1
ATOM 1020 C CA . ASP B 1 25 ? 9.969 0.373 -6.02 1 94.75 25 ASP B CA 1
ATOM 1021 C C . ASP B 1 25 ? 9.922 -1.153 -6.066 1 94.75 25 ASP B C 1
ATOM 1023 O O . ASP B 1 25 ? 9.234 -1.731 -6.91 1 94.75 25 ASP B O 1
ATOM 1027 N N . ASP B 1 26 ? 10.664 -1.797 -5.152 1 96.75 26 ASP B N 1
ATOM 1028 C CA . ASP B 1 26 ? 10.641 -3.254 -5.082 1 96.75 26 ASP B CA 1
ATOM 1029 C C . ASP B 1 26 ? 9.234 -3.768 -4.789 1 96.75 26 ASP B C 1
ATOM 1031 O O . ASP B 1 26 ? 8.781 -4.738 -5.398 1 96.75 26 ASP B O 1
ATOM 1035 N N . THR B 1 27 ? 8.633 -3.135 -3.818 1 96.88 27 THR B N 1
ATOM 1036 C CA . THR B 1 27 ? 7.281 -3.5 -3.398 1 96.88 27 THR B CA 1
ATOM 1037 C C . THR B 1 27 ? 6.301 -3.371 -4.562 1 96.88 27 THR B C 1
ATOM 1039 O O . THR B 1 27 ? 5.512 -4.281 -4.82 1 96.88 27 THR B O 1
ATOM 1042 N N . ASN B 1 28 ? 6.367 -2.26 -5.266 1 96.81 28 ASN B N 1
ATOM 1043 C CA . ASN B 1 28 ? 5.504 -2.031 -6.422 1 96.81 28 ASN B CA 1
ATOM 1044 C C . ASN B 1 28 ? 5.754 -3.061 -7.52 1 96.81 28 ASN B C 1
ATOM 1046 O O . ASN B 1 28 ? 4.816 -3.518 -8.172 1 96.81 28 ASN B O 1
ATOM 1050 N N . GLU B 1 29 ? 7.004 -3.383 -7.742 1 98.06 29 GLU B N 1
ATOM 1051 C CA . GLU B 1 29 ? 7.332 -4.379 -8.758 1 98.06 29 GLU B CA 1
ATOM 1052 C C . GLU B 1 29 ? 6.785 -5.75 -8.383 1 98.06 29 GLU B C 1
ATOM 1054 O O . GLU B 1 29 ? 6.234 -6.457 -9.234 1 98.06 29 GLU B O 1
ATOM 1059 N N . LEU B 1 30 ? 6.949 -6.141 -7.109 1 97.56 30 LEU B N 1
ATOM 1060 C CA . LEU B 1 30 ? 6.375 -7.406 -6.672 1 97.56 30 LEU B CA 1
ATOM 1061 C C . LEU B 1 30 ? 4.863 -7.418 -6.879 1 97.56 30 LEU B C 1
ATOM 1063 O O . LEU B 1 30 ? 4.316 -8.383 -7.414 1 97.56 30 LEU B O 1
ATOM 1067 N N . LEU B 1 31 ? 4.238 -6.398 -6.457 1 97.12 31 LEU B N 1
ATOM 1068 C CA . LEU B 1 31 ? 2.791 -6.32 -6.609 1 97.12 31 LEU B CA 1
ATOM 1069 C C . LEU B 1 31 ? 2.387 -6.48 -8.07 1 97.12 31 LEU B C 1
ATOM 1071 O O . LEU B 1 31 ? 1.453 -7.223 -8.383 1 97.12 31 LEU B O 1
ATOM 1075 N N . HIS B 1 32 ? 3.062 -5.77 -8.898 1 97.31 32 HIS B N 1
ATOM 1076 C CA . HIS B 1 32 ? 2.805 -5.859 -10.328 1 97.31 32 HIS B CA 1
ATOM 1077 C C . HIS B 1 32 ? 2.92 -7.301 -10.82 1 97.31 32 HIS B C 1
ATOM 1079 O O . HIS B 1 32 ? 2.041 -7.789 -11.539 1 97.31 32 HIS B O 1
ATOM 1085 N N . LEU B 1 33 ? 3.953 -7.973 -10.484 1 97.56 33 LEU B N 1
ATOM 1086 C CA . LEU B 1 33 ? 4.203 -9.336 -10.93 1 97.56 33 LEU B CA 1
ATOM 1087 C C . LEU B 1 33 ? 3.143 -10.289 -10.383 1 97.56 33 LEU B C 1
ATOM 1089 O O . LEU B 1 33 ? 2.732 -11.227 -11.07 1 97.56 33 LEU B O 1
ATOM 1093 N N . LEU B 1 34 ? 2.732 -10.086 -9.164 1 95.88 34 LEU B N 1
ATOM 1094 C CA . LEU B 1 34 ? 1.712 -10.938 -8.562 1 95.88 34 LEU B CA 1
ATOM 1095 C C . LEU B 1 34 ? 0.376 -10.773 -9.281 1 95.88 34 LEU B C 1
ATOM 1097 O O . LEU B 1 34 ? -0.28 -11.766 -9.617 1 95.88 34 LEU B O 1
ATOM 1101 N N . VAL B 1 35 ? 0.012 -9.602 -9.531 1 94.12 35 VAL B N 1
ATOM 1102 C CA . VAL B 1 35 ? -1.243 -9.328 -10.227 1 94.12 35 VAL B CA 1
ATOM 1103 C C . VAL B 1 35 ? -1.189 -9.898 -11.641 1 94.12 35 VAL B C 1
ATOM 1105 O O . VAL B 1 35 ? -2.156 -10.5 -12.109 1 94.12 35 VAL B O 1
ATOM 1108 N N . ASP B 1 36 ? -0.076 -9.711 -12.273 1 95.5 36 ASP B N 1
ATOM 1109 C CA . ASP B 1 36 ? 0.111 -10.281 -13.602 1 95.5 36 ASP B CA 1
ATOM 1110 C C . ASP B 1 36 ? -0.035 -11.797 -13.578 1 95.5 36 ASP B C 1
ATOM 1112 O O . ASP B 1 36 ? -0.638 -12.383 -14.484 1 95.5 36 ASP B O 1
ATOM 1116 N N . ALA B 1 37 ? 0.544 -12.438 -12.602 1 94.56 37 ALA B N 1
ATOM 1117 C CA . ALA B 1 37 ? 0.481 -13.891 -12.469 1 94.56 37 ALA B CA 1
ATOM 1118 C C . ALA B 1 37 ? -0.957 -14.359 -12.273 1 94.56 37 ALA B C 1
ATOM 1120 O O . ALA B 1 37 ? -1.383 -15.344 -12.875 1 94.56 37 ALA B O 1
ATOM 1121 N N . ILE B 1 38 ? -1.679 -13.68 -11.461 1 90.62 38 ILE B N 1
ATOM 1122 C CA . ILE B 1 38 ? -3.074 -14.023 -11.211 1 90.62 38 ILE B CA 1
ATOM 1123 C C . ILE B 1 38 ? -3.881 -13.875 -12.5 1 90.62 38 ILE B C 1
ATOM 1125 O O . ILE B 1 38 ? -4.633 -14.781 -12.875 1 90.62 38 ILE B O 1
ATOM 1129 N N . ASN B 1 39 ? -3.641 -12.82 -13.172 1 90.62 39 ASN B N 1
ATOM 1130 C CA . ASN B 1 39 ? -4.383 -12.539 -14.398 1 90.62 39 ASN B CA 1
ATOM 1131 C C . ASN B 1 39 ? -4.02 -13.523 -15.508 1 90.62 39 ASN B C 1
ATOM 1133 O O . ASN B 1 39 ? -4.809 -13.742 -16.422 1 90.62 39 ASN B O 1
ATOM 1137 N N . SER B 1 40 ? -2.871 -14.148 -15.359 1 93.25 40 SER B N 1
ATOM 1138 C CA . SER B 1 40 ? -2.398 -15.078 -16.375 1 93.25 40 SER B CA 1
ATOM 1139 C C . SER B 1 40 ? -2.771 -16.516 -16.031 1 93.25 40 SER B C 1
ATOM 1141 O O . SER B 1 40 ? -2.391 -17.453 -16.734 1 93.25 40 SER B O 1
ATOM 1143 N N . GLY B 1 41 ? -3.4 -16.75 -14.867 1 90.06 41 GLY B N 1
ATOM 1144 C CA . GLY B 1 41 ? -3.916 -18.062 -14.508 1 90.06 41 GLY B CA 1
ATOM 1145 C C . GLY B 1 41 ? -2.906 -18.922 -13.773 1 90.06 41 GLY B C 1
ATOM 1146 O O . GLY B 1 41 ? -2.969 -20.156 -13.828 1 90.06 41 GLY B O 1
ATOM 1147 N N . LEU B 1 42 ? -1.872 -18.312 -13.156 1 91.69 42 LEU B N 1
ATOM 1148 C CA . LEU B 1 42 ? -0.832 -19.078 -12.469 1 91.69 42 LEU B CA 1
ATOM 1149 C C . LEU B 1 42 ? -1.292 -19.484 -11.078 1 91.69 42 LEU B C 1
ATOM 1151 O O . LEU B 1 42 ? -0.563 -20.172 -10.352 1 91.69 42 LEU B O 1
ATOM 1155 N N . CYS B 1 43 ? -2.459 -19.203 -10.773 1 89 43 CYS B N 1
ATOM 1156 C CA . CYS B 1 43 ? -2.977 -19.562 -9.461 1 89 43 CYS B CA 1
ATOM 1157 C C . CYS B 1 43 ? -3.436 -21.016 -9.43 1 89 43 CYS B C 1
ATOM 1159 O O . CYS B 1 43 ? -3.752 -21.578 -10.477 1 89 43 CYS B O 1
ATOM 1161 N N . ASP B 1 44 ? -3.396 -21.547 -8.289 1 85.44 44 ASP B N 1
ATOM 1162 C CA . ASP B 1 44 ? -3.898 -22.906 -8.094 1 85.44 44 ASP B CA 1
ATOM 1163 C C . ASP B 1 44 ? -5.426 -22.922 -8.062 1 85.44 44 ASP B C 1
ATOM 1165 O O . ASP B 1 44 ? -6.07 -21.891 -8.289 1 85.44 44 ASP B O 1
ATOM 1169 N N . ALA B 1 45 ? -5.918 -24.203 -7.812 1 80.81 45 ALA B N 1
ATOM 1170 C CA . ALA B 1 45 ? -7.363 -24.406 -7.852 1 80.81 45 ALA B CA 1
ATOM 1171 C C . ALA B 1 45 ? -8.062 -23.562 -6.793 1 80.81 45 ALA B C 1
ATOM 1173 O O . ALA B 1 45 ? -9.219 -23.156 -6.973 1 80.81 45 ALA B O 1
ATOM 1174 N N . ASN B 1 46 ? -7.348 -23.234 -5.711 1 79.44 46 ASN B N 1
ATOM 1175 C CA . ASN B 1 46 ? -7.949 -22.453 -4.637 1 79.44 46 ASN B CA 1
ATOM 1176 C C . ASN B 1 46 ? -7.758 -20.969 -4.855 1 79.44 46 ASN B C 1
ATOM 1178 O O . ASN B 1 46 ? -8.117 -20.156 -4 1 79.44 46 ASN B O 1
ATOM 1182 N N . GLY B 1 47 ? -7.109 -20.578 -5.973 1 80.94 47 GLY B N 1
ATOM 1183 C CA . GLY B 1 47 ? -6.949 -19.172 -6.32 1 80.94 47 GLY B CA 1
ATOM 1184 C C . GLY B 1 47 ? -5.656 -18.578 -5.797 1 80.94 47 GLY B C 1
ATOM 1185 O O . GLY B 1 47 ? -5.387 -17.391 -6.012 1 80.94 47 GLY B O 1
ATOM 1186 N N . SER B 1 48 ? -4.848 -19.391 -5.172 1 85.31 48 SER B N 1
ATOM 1187 C CA . SER B 1 48 ? -3.605 -18.875 -4.59 1 85.31 48 SER B CA 1
ATOM 1188 C C . SER B 1 48 ? -2.406 -19.234 -5.461 1 85.31 48 SER B C 1
ATOM 1190 O O . SER B 1 48 ? -2.467 -20.172 -6.262 1 85.31 48 SER B O 1
ATOM 1192 N N . LEU B 1 49 ? -1.372 -18.422 -5.273 1 91.94 49 LEU B N 1
ATOM 1193 C CA . LEU B 1 49 ? -0.095 -18.766 -5.887 1 91.94 49 LEU B CA 1
ATOM 1194 C C . LEU B 1 49 ? 0.66 -19.781 -5.043 1 91.94 49 LEU B C 1
ATOM 1196 O O . LEU B 1 49 ? 0.903 -19.562 -3.855 1 91.94 49 LEU B O 1
ATOM 1200 N N . SER B 1 50 ? 0.968 -20.859 -5.691 1 91.56 50 SER B N 1
ATOM 1201 C CA . SER B 1 50 ? 1.7 -21.891 -4.973 1 91.56 50 SER B CA 1
ATOM 1202 C C . SER B 1 50 ? 3.139 -21.469 -4.699 1 91.56 50 SER B C 1
ATOM 1204 O O . SER B 1 50 ? 3.684 -20.609 -5.402 1 91.56 50 SER B O 1
ATOM 1206 N N . LYS B 1 51 ? 3.75 -22.109 -3.723 1 94.69 51 LYS B N 1
ATOM 1207 C CA . LYS B 1 51 ? 5.164 -21.859 -3.447 1 94.69 51 LYS B CA 1
ATOM 1208 C C . LYS B 1 51 ? 6.02 -22.141 -4.68 1 94.69 51 LYS B C 1
ATOM 1210 O O . LYS B 1 51 ? 6.938 -21.375 -4.988 1 94.69 51 LYS B O 1
ATOM 1215 N N . GLN B 1 52 ? 5.711 -23.141 -5.297 1 95.62 52 GLN B N 1
ATOM 1216 C CA . GLN B 1 52 ? 6.457 -23.516 -6.492 1 95.62 52 GLN B CA 1
ATOM 1217 C C . GLN B 1 52 ? 6.391 -22.422 -7.555 1 95.62 52 GLN B C 1
ATOM 1219 O O . GLN B 1 52 ? 7.418 -22.047 -8.125 1 95.62 52 GLN B O 1
ATOM 1224 N N . ASN B 1 53 ? 5.211 -21.938 -7.809 1 95.38 53 ASN B N 1
ATOM 1225 C CA . ASN B 1 53 ? 5.059 -20.891 -8.82 1 95.38 53 ASN B CA 1
ATOM 1226 C C . ASN B 1 53 ? 5.75 -19.594 -8.398 1 95.38 53 ASN B C 1
ATOM 1228 O O . ASN B 1 53 ? 6.324 -18.891 -9.227 1 95.38 53 ASN B O 1
ATOM 1232 N N . VAL B 1 54 ? 5.68 -19.312 -7.082 1 96.5 54 VAL B N 1
ATOM 1233 C CA . VAL B 1 54 ? 6.371 -18.125 -6.586 1 96.5 54 VAL B CA 1
ATOM 1234 C C . VAL B 1 54 ? 7.875 -18.281 -6.801 1 96.5 54 VAL B C 1
ATOM 1236 O O . VAL B 1 54 ? 8.523 -17.391 -7.355 1 96.5 54 VAL B O 1
ATOM 1239 N N . GLU B 1 55 ? 8.391 -19.375 -6.484 1 97.94 55 GLU B N 1
ATOM 1240 C CA . GLU B 1 55 ? 9.836 -19.578 -6.52 1 97.94 55 GLU B CA 1
ATOM 1241 C C . GLU B 1 55 ? 10.336 -19.766 -7.949 1 97.94 55 GLU B C 1
ATOM 1243 O O . GLU B 1 55 ? 11.453 -19.359 -8.273 1 97.94 55 GLU B O 1
ATOM 1248 N N . ARG B 1 56 ? 9.516 -20.266 -8.797 1 97.62 56 ARG B N 1
ATOM 1249 C CA . ARG B 1 56 ? 10.008 -20.625 -10.125 1 97.62 56 ARG B CA 1
ATOM 1250 C C . ARG B 1 56 ? 9.656 -19.547 -11.148 1 97.62 56 ARG B C 1
ATOM 1252 O O . ARG B 1 56 ? 10.281 -19.469 -12.203 1 97.62 56 ARG B O 1
ATOM 1259 N N . VAL B 1 57 ? 8.672 -18.797 -10.836 1 97.75 57 VAL B N 1
ATOM 1260 C CA . VAL B 1 57 ? 8.211 -17.844 -11.852 1 97.75 57 VAL B CA 1
ATOM 1261 C C . VAL B 1 57 ? 8.367 -16.422 -11.336 1 97.75 57 VAL B C 1
ATOM 1263 O O . VAL B 1 57 ? 9.031 -15.594 -11.977 1 97.75 57 VAL B O 1
ATOM 1266 N N . ILE B 1 58 ? 7.816 -16.109 -10.172 1 98 58 ILE B N 1
ATOM 1267 C CA . ILE B 1 58 ? 7.688 -14.727 -9.703 1 98 58 ILE B CA 1
ATOM 1268 C C . ILE B 1 58 ? 9.047 -14.219 -9.234 1 98 58 ILE B C 1
ATOM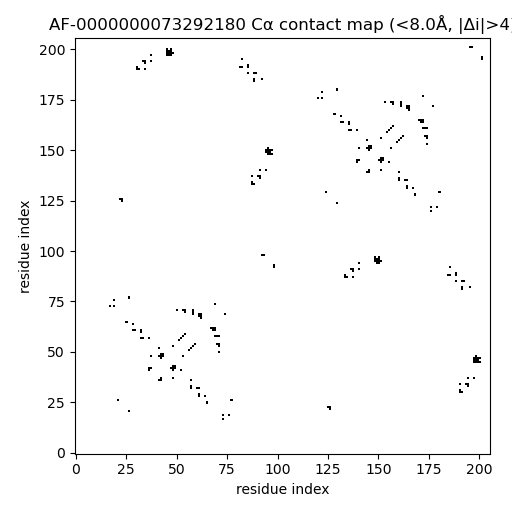 1270 O O . ILE B 1 58 ? 9.492 -13.148 -9.664 1 98 58 ILE B O 1
ATOM 1274 N N . LEU B 1 59 ? 9.719 -14.984 -8.406 1 98.25 59 LEU B N 1
ATOM 1275 C CA . LEU B 1 59 ? 10.938 -14.5 -7.766 1 98.25 59 LEU B CA 1
ATOM 1276 C C . LEU B 1 59 ? 12.055 -14.328 -8.789 1 98.25 59 LEU B C 1
ATOM 1278 O O . LEU B 1 59 ? 12.805 -13.352 -8.742 1 98.25 59 LEU B O 1
ATOM 1282 N N . PRO B 1 60 ? 12.211 -15.234 -9.742 1 98.62 60 PRO B N 1
ATOM 1283 C CA . PRO B 1 60 ? 13.227 -14.984 -10.773 1 98.62 60 PRO B CA 1
ATOM 1284 C C . PRO B 1 60 ? 12.953 -13.727 -11.586 1 98.62 60 PRO B C 1
ATOM 1286 O O . PRO B 1 60 ? 13.875 -12.977 -11.898 1 98.62 60 PRO B O 1
ATOM 1289 N N . ARG B 1 61 ? 11.711 -13.414 -11.914 1 98.38 61 ARG B N 1
ATOM 1290 C CA . ARG B 1 61 ? 11.344 -12.195 -12.625 1 98.38 61 ARG B CA 1
ATOM 1291 C C . ARG B 1 61 ? 11.609 -10.961 -11.773 1 98.38 61 ARG B C 1
ATOM 1293 O O . ARG B 1 61 ? 12.078 -9.938 -12.281 1 98.38 61 ARG B O 1
ATOM 1300 N N . LEU B 1 62 ? 11.312 -11.078 -10.555 1 98.44 62 LEU B N 1
ATOM 1301 C CA . LEU B 1 62 ? 11.586 -9.984 -9.633 1 98.44 62 LEU B CA 1
ATOM 1302 C C . LEU B 1 62 ? 13.086 -9.703 -9.547 1 98.44 62 LEU B C 1
ATOM 1304 O O . LEU B 1 62 ? 13.508 -8.547 -9.609 1 98.44 62 LEU B O 1
ATOM 1308 N N . SER B 1 63 ? 13.883 -10.75 -9.422 1 97.38 63 SER B N 1
ATOM 1309 C CA . SER B 1 63 ? 15.328 -10.641 -9.258 1 97.38 63 SER B CA 1
ATOM 1310 C C . SER B 1 63 ? 15.969 -9.984 -10.477 1 97.38 63 SER B C 1
ATOM 1312 O O . SER B 1 63 ? 17 -9.328 -10.359 1 97.38 63 SER B O 1
ATOM 1314 N N . ALA B 1 64 ? 15.328 -10.078 -11.594 1 98.19 64 ALA B N 1
ATOM 1315 C CA . ALA B 1 64 ? 15.836 -9.469 -12.82 1 98.19 64 ALA B CA 1
ATOM 1316 C C . ALA B 1 64 ? 15.625 -7.957 -12.805 1 98.19 64 ALA B C 1
ATOM 1318 O O . ALA B 1 64 ? 16.234 -7.234 -13.602 1 98.19 64 ALA B O 1
ATOM 1319 N N . LYS B 1 65 ? 14.766 -7.445 -11.906 1 97.38 65 LYS B N 1
ATOM 1320 C CA . LYS B 1 65 ? 14.352 -6.043 -11.953 1 97.38 65 LYS B CA 1
ATOM 1321 C C . LYS B 1 65 ? 14.859 -5.285 -10.727 1 97.38 65 LYS B C 1
ATOM 1323 O O . LYS B 1 65 ? 14.75 -4.059 -10.672 1 97.38 65 LYS B O 1
ATOM 1328 N N . ILE B 1 66 ? 15.391 -6.016 -9.758 1 96 66 ILE B N 1
ATOM 1329 C CA . ILE B 1 66 ? 15.727 -5.328 -8.516 1 96 66 ILE B CA 1
ATOM 1330 C C . ILE B 1 66 ? 17.188 -5.609 -8.148 1 96 66 ILE B C 1
ATOM 1332 O O . ILE B 1 66 ? 17.797 -6.516 -8.703 1 96 66 ILE B O 1
ATOM 1336 N N . ILE B 1 67 ? 17.641 -4.855 -7.23 1 93.19 67 ILE B N 1
ATOM 1337 C CA . ILE B 1 67 ? 19.047 -4.902 -6.875 1 93.19 67 ILE B CA 1
ATOM 1338 C C . ILE B 1 67 ? 19.312 -6.066 -5.922 1 93.19 67 ILE B C 1
ATOM 1340 O O . ILE B 1 67 ? 20.266 -6.82 -6.098 1 93.19 67 ILE B O 1
ATOM 1344 N N . PHE B 1 68 ? 18.484 -6.262 -4.906 1 93.44 68 PHE B N 1
ATOM 1345 C CA . PHE B 1 68 ? 18.656 -7.305 -3.902 1 93.44 68 PHE B CA 1
ATOM 1346 C C . PHE B 1 68 ? 17.656 -8.43 -4.105 1 93.44 68 PHE B C 1
ATOM 1348 O O . PHE B 1 68 ? 16.453 -8.234 -3.885 1 93.44 68 PHE B O 1
ATOM 1355 N N . PRO B 1 69 ? 18.219 -9.586 -4.496 1 94.75 69 PRO B N 1
ATOM 1356 C CA . PRO B 1 69 ? 17.312 -10.703 -4.723 1 94.75 69 PRO B CA 1
ATOM 1357 C C . PRO B 1 69 ? 16.5 -11.062 -3.475 1 94.75 69 PRO B C 1
ATOM 1359 O O . PRO B 1 69 ? 16.984 -10.906 -2.354 1 94.75 69 PRO B O 1
ATOM 1362 N N . LYS B 1 70 ? 15.305 -11.562 -3.656 1 97.19 70 LYS B N 1
ATOM 1363 C CA . LYS B 1 70 ? 14.383 -11.945 -2.59 1 97.19 70 LYS B CA 1
ATOM 1364 C C . LYS B 1 70 ? 14.203 -13.461 -2.547 1 97.19 70 LYS B C 1
ATOM 1366 O O . LYS B 1 70 ? 14.211 -14.125 -3.588 1 97.19 70 LYS B O 1
ATOM 1371 N N . T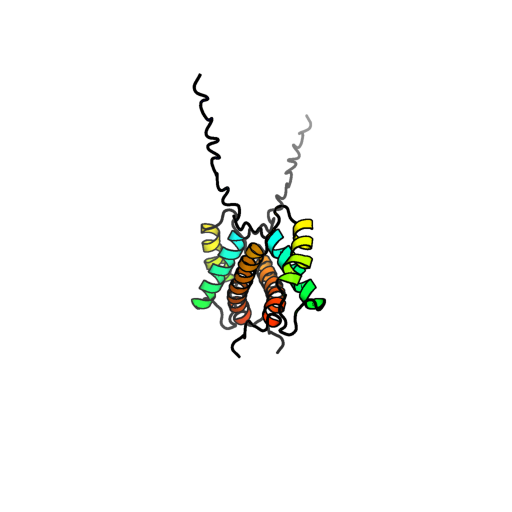HR B 1 71 ? 14.008 -13.922 -1.376 1 96.75 71 THR B N 1
ATOM 1372 C CA . THR B 1 71 ? 13.68 -15.32 -1.145 1 96.75 71 THR B CA 1
ATOM 1373 C C . THR B 1 71 ? 12.18 -15.5 -0.926 1 96.75 71 THR B C 1
ATOM 1375 O O . THR B 1 71 ? 11.438 -14.516 -0.873 1 96.75 71 THR B O 1
ATOM 1378 N N . TYR B 1 72 ? 11.789 -16.734 -0.843 1 96.81 72 TYR B N 1
ATOM 1379 C CA . TYR B 1 72 ? 10.391 -17.031 -0.574 1 96.81 72 TYR B CA 1
ATOM 1380 C C . TYR B 1 72 ? 9.953 -16.438 0.761 1 96.81 72 TYR B C 1
ATOM 1382 O O . TYR B 1 72 ? 8.828 -15.945 0.894 1 96.81 72 TYR B O 1
ATOM 1390 N N . ASN B 1 73 ? 10.797 -16.5 1.73 1 95.81 73 ASN B N 1
ATOM 1391 C CA . ASN B 1 73 ? 10.461 -15.914 3.025 1 95.81 73 ASN B CA 1
ATOM 1392 C C . ASN B 1 73 ? 10.258 -14.398 2.926 1 95.81 73 ASN B C 1
ATOM 1394 O O . ASN B 1 73 ? 9.398 -13.844 3.607 1 95.81 73 ASN B O 1
ATOM 1398 N N . HIS B 1 74 ? 11.039 -13.734 2.111 1 96.75 74 HIS B N 1
ATOM 1399 C CA . HIS B 1 74 ? 10.828 -12.312 1.859 1 96.75 74 HIS B CA 1
ATOM 1400 C C . HIS B 1 74 ? 9.461 -12.062 1.235 1 96.75 74 HIS B C 1
ATOM 1402 O O . HIS B 1 74 ? 8.773 -11.109 1.603 1 96.75 74 HIS B O 1
ATOM 1408 N N . TYR B 1 75 ? 9.164 -12.922 0.37 1 96.31 75 TYR B N 1
ATOM 1409 C CA . TYR B 1 75 ? 7.855 -12.844 -0.268 1 96.31 75 TYR B CA 1
ATOM 1410 C C . TYR B 1 75 ? 6.738 -12.977 0.761 1 96.31 75 TYR B C 1
ATOM 1412 O O . TYR B 1 75 ? 5.789 -12.18 0.76 1 96.31 75 TYR B O 1
ATOM 1420 N N . LEU B 1 76 ? 6.82 -13.883 1.604 1 94.81 76 LEU B N 1
ATOM 1421 C CA . LEU B 1 76 ? 5.781 -14.102 2.607 1 94.81 76 LEU B CA 1
ATOM 1422 C C . LEU B 1 76 ? 5.625 -12.867 3.498 1 94.81 76 LEU B C 1
ATOM 1424 O O . LEU B 1 76 ? 4.504 -12.492 3.85 1 94.81 76 LEU B O 1
ATOM 1428 N N . SER B 1 77 ? 6.695 -12.289 3.885 1 94.81 77 SER B N 1
ATOM 1429 C CA . SER B 1 77 ? 6.641 -11.094 4.715 1 94.81 77 SER B CA 1
ATOM 1430 C C . SER B 1 77 ? 5.945 -9.945 3.988 1 94.81 77 SER B C 1
ATOM 1432 O O . SER B 1 77 ? 5.184 -9.195 4.594 1 94.81 77 SER B O 1
ATOM 1434 N N . ARG B 1 78 ? 6.25 -9.906 2.703 1 95.25 78 ARG B N 1
ATOM 1435 C CA . ARG B 1 78 ? 5.672 -8.805 1.943 1 95.25 78 ARG B CA 1
ATOM 1436 C C . ARG B 1 78 ? 4.191 -9.047 1.664 1 95.25 78 ARG B C 1
ATOM 1438 O O . ARG B 1 78 ? 3.395 -8.109 1.645 1 95.25 78 ARG B O 1
ATOM 1445 N N . LYS B 1 79 ? 3.869 -10.281 1.495 1 93.44 79 LYS B N 1
ATOM 1446 C CA . LYS B 1 79 ? 2.455 -10.625 1.383 1 93.44 79 LYS B CA 1
ATOM 1447 C C . LYS B 1 79 ? 1.683 -10.188 2.623 1 93.44 79 LYS B C 1
ATOM 1449 O O . LYS B 1 79 ? 0.579 -9.648 2.514 1 93.44 79 LYS B O 1
ATOM 1454 N N . LYS B 1 80 ? 2.236 -10.422 3.742 1 93.75 80 LYS B N 1
ATOM 1455 C CA . LYS B 1 80 ? 1.632 -9.977 4.996 1 93.75 80 LYS B CA 1
ATOM 1456 C C . LYS B 1 80 ? 1.516 -8.461 5.043 1 93.75 80 LYS B C 1
ATOM 1458 O O . LYS B 1 80 ? 0.51 -7.922 5.516 1 93.75 80 LYS B O 1
ATOM 1463 N N . TRP B 1 8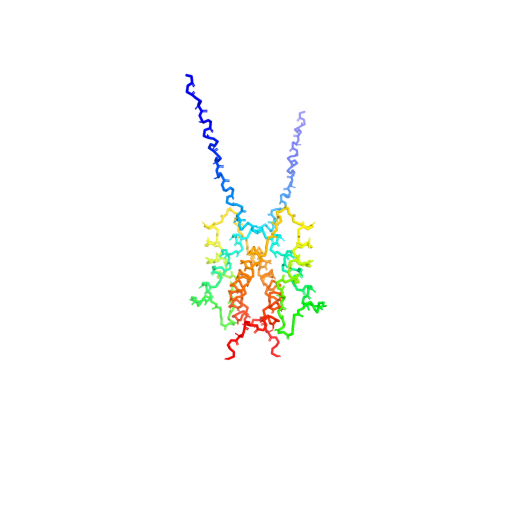1 ? 2.512 -7.812 4.598 1 93.44 81 TRP B N 1
ATOM 1464 C CA . TRP B 1 81 ? 2.496 -6.355 4.531 1 93.44 81 TRP B CA 1
ATOM 1465 C C . TRP B 1 81 ? 1.38 -5.863 3.613 1 93.44 81 TRP B C 1
ATOM 1467 O O . TRP B 1 81 ? 0.649 -4.934 3.957 1 93.44 81 TRP B O 1
ATOM 1477 N N . PHE B 1 82 ? 1.184 -6.496 2.471 1 94.5 82 PHE B N 1
ATOM 1478 C CA . PHE B 1 82 ? 0.112 -6.141 1.549 1 94.5 82 PHE B CA 1
ATOM 1479 C C . PHE B 1 82 ? -1.248 -6.258 2.227 1 94.5 82 PHE B C 1
ATOM 1481 O O . PHE B 1 82 ? -2.113 -5.398 2.047 1 94.5 82 PHE B O 1
ATOM 1488 N N . ARG B 1 83 ? -1.345 -7.277 2.99 1 93.62 83 ARG B N 1
ATOM 1489 C CA . ARG B 1 83 ? -2.617 -7.488 3.672 1 93.62 83 ARG B CA 1
ATOM 1490 C C . ARG B 1 83 ? -2.879 -6.387 4.695 1 93.62 83 ARG B C 1
ATOM 1492 O O . ARG B 1 83 ? -3.982 -5.84 4.758 1 93.62 83 ARG B O 1
ATOM 1499 N N . LYS B 1 84 ? -1.938 -6.109 5.457 1 94.12 84 LYS B N 1
ATOM 1500 C CA . LYS B 1 84 ? -2.082 -5.047 6.449 1 94.12 84 LYS B CA 1
ATOM 1501 C C . LYS B 1 84 ? -2.375 -3.707 5.777 1 94.12 84 LYS B C 1
ATOM 1503 O O . LYS B 1 84 ? -3.229 -2.947 6.242 1 94.12 84 LYS B O 1
ATOM 1508 N N . HIS B 1 85 ? -1.628 -3.447 4.77 1 93.94 85 HIS B N 1
ATOM 1509 C CA . HIS B 1 85 ? -1.803 -2.207 4.023 1 93.94 85 HIS B CA 1
ATOM 1510 C C . HIS B 1 85 ? -3.184 -2.139 3.381 1 93.94 85 HIS B C 1
ATOM 1512 O O . HIS B 1 85 ? -3.822 -1.084 3.379 1 93.94 85 HIS B O 1
ATOM 1518 N N . TYR B 1 86 ? -3.596 -3.193 2.867 1 93.75 86 TYR B N 1
ATOM 1519 C CA . TYR B 1 86 ? -4.938 -3.283 2.297 1 93.75 86 TYR B CA 1
ATOM 1520 C C . TYR B 1 86 ? -5.996 -2.924 3.332 1 93.75 86 TYR B C 1
ATOM 1522 O O . TYR B 1 86 ? -6.902 -2.135 3.055 1 93.75 86 TYR B O 1
ATOM 1530 N N . ASN B 1 87 ? -5.938 -3.496 4.469 1 92.38 87 ASN B N 1
ATOM 1531 C CA . ASN B 1 87 ? -6.906 -3.242 5.527 1 92.38 87 ASN B CA 1
ATOM 1532 C C . ASN B 1 87 ? -6.938 -1.768 5.918 1 92.38 87 ASN B C 1
ATOM 1534 O O . ASN B 1 87 ? -8.016 -1.194 6.113 1 92.38 87 ASN B O 1
ATOM 1538 N N . LYS B 1 88 ? -5.844 -1.177 5.988 1 93.06 88 LYS B N 1
ATOM 1539 C CA . LYS B 1 88 ? -5.773 0.235 6.355 1 93.06 88 LYS B CA 1
ATOM 1540 C C . LYS B 1 88 ? -6.34 1.12 5.25 1 93.06 88 LYS B C 1
ATOM 1542 O O . LYS B 1 88 ? -7.145 2.018 5.52 1 93.06 88 LYS B O 1
ATOM 1547 N N . ILE B 1 89 ? -5.93 0.836 4.031 1 93.94 89 ILE B N 1
ATOM 1548 C CA . ILE B 1 89 ? -6.398 1.652 2.916 1 93.94 89 ILE B CA 1
ATOM 1549 C C . ILE B 1 89 ? -7.898 1.455 2.727 1 93.94 89 ILE B C 1
ATOM 1551 O O . ILE B 1 89 ? -8.617 2.391 2.357 1 93.94 89 ILE B O 1
ATOM 1555 N N . SER B 1 90 ? -8.359 0.236 2.955 1 90.5 90 SER B N 1
ATOM 1556 C CA . SER B 1 90 ? -9.789 -0.049 2.857 1 90.5 90 SER B CA 1
ATOM 1557 C C . SER B 1 90 ? -10.594 0.869 3.768 1 90.5 90 SER B C 1
ATOM 1559 O O . SER B 1 90 ? -11.672 1.341 3.387 1 90.5 90 SER B O 1
ATOM 1561 N N . THR B 1 91 ? -10.117 1.098 4.949 1 87.12 91 THR B N 1
ATOM 1562 C CA . THR B 1 91 ? -10.766 2.027 5.867 1 87.12 91 THR B CA 1
ATOM 1563 C C . THR B 1 91 ? -10.875 3.418 5.246 1 87.12 91 THR B C 1
ATOM 1565 O O . THR B 1 91 ? -11.914 4.074 5.352 1 87.12 91 THR B O 1
ATOM 1568 N N . LEU B 1 92 ? -9.852 3.818 4.602 1 86.94 92 LEU B N 1
ATOM 1569 C CA . LEU B 1 92 ? -9.805 5.121 3.941 1 86.94 92 LEU B CA 1
ATOM 1570 C C . LEU B 1 92 ? -10.797 5.18 2.785 1 86.94 92 LEU B C 1
ATOM 1572 O O . LEU B 1 92 ? -11.523 6.164 2.635 1 86.94 92 LEU B O 1
ATOM 1576 N N . MET B 1 93 ? -10.906 4.16 2.014 1 84.44 93 MET B N 1
ATOM 1577 C CA . MET B 1 93 ? -11.727 4.109 0.809 1 84.44 93 MET B CA 1
ATOM 1578 C C . MET B 1 93 ? -13.211 4.012 1.166 1 84.44 93 MET B C 1
ATOM 1580 O O . MET B 1 93 ? -14.062 4.555 0.458 1 84.44 93 MET B O 1
ATOM 1584 N N . HIS B 1 94 ? -13.539 3.369 2.139 1 82.19 94 HIS B N 1
ATOM 1585 C CA . HIS B 1 94 ? -14.93 3.184 2.531 1 82.19 94 HIS B CA 1
ATOM 1586 C C . HIS B 1 94 ? -15.5 4.449 3.168 1 82.19 94 HIS B C 1
ATOM 1588 O O . HIS B 1 94 ? -16.703 4.688 3.115 1 82.19 94 HIS B O 1
ATOM 1594 N N . ASN B 1 95 ? -14.773 5.176 3.793 1 70.19 95 ASN B N 1
ATOM 1595 C CA . ASN B 1 95 ? -15.234 6.426 4.387 1 70.19 95 ASN B CA 1
ATOM 1596 C C . ASN B 1 95 ? -15.141 7.586 3.398 1 70.19 95 ASN B C 1
ATOM 1598 O O . ASN B 1 95 ? -15.648 8.68 3.666 1 70.19 95 ASN B O 1
ATOM 1602 N N . ASN B 1 96 ? -14.453 7.414 2.377 1 60.47 96 ASN B N 1
ATOM 1603 C CA . ASN B 1 96 ? -14.438 8.453 1.351 1 60.47 96 ASN B CA 1
ATOM 1604 C C . ASN B 1 96 ? -15.617 8.312 0.389 1 60.47 96 ASN B C 1
ATOM 1606 O O . ASN B 1 96 ? -15.672 7.363 -0.398 1 60.47 96 ASN B O 1
ATOM 1610 N N . SER B 1 97 ? -16.922 8.523 0.944 1 52.44 97 SER B N 1
ATOM 1611 C CA . SER B 1 97 ? -18.188 8.445 0.241 1 52.44 97 SER B CA 1
ATOM 1612 C C . SER B 1 97 ? -18.031 8.758 -1.243 1 52.44 97 SER B C 1
ATOM 1614 O O . SER B 1 97 ? -18.812 8.297 -2.07 1 52.44 97 SER B O 1
ATOM 1616 N N . GLY B 1 98 ? -17.328 9.852 -1.556 1 47.56 98 GLY B N 1
ATOM 1617 C CA . GLY B 1 98 ? -17.453 10.117 -2.98 1 47.56 98 GLY B CA 1
ATOM 1618 C C . GLY B 1 98 ? -16.891 9.008 -3.848 1 47.56 98 GLY B C 1
ATOM 1619 O O . GLY B 1 98 ? -16.828 9.141 -5.07 1 47.56 98 GLY B O 1
ATOM 1620 N N . PHE B 1 99 ? -16.047 8.234 -3.35 1 45.34 99 PHE B N 1
ATOM 1621 C CA . PHE B 1 99 ? -15.672 7.113 -4.207 1 45.34 99 PHE B CA 1
ATOM 1622 C C . PHE B 1 99 ? -16.812 6.113 -4.32 1 45.34 99 PHE B C 1
ATOM 1624 O O . PHE B 1 99 ? -17.062 5.348 -3.389 1 45.34 99 PHE B O 1
ATOM 1631 N N . GLY B 1 100 ? -18.047 6.492 -4.59 1 39.25 100 GLY B N 1
ATOM 1632 C CA . GLY B 1 100 ? -19.078 5.543 -4.965 1 39.25 100 GLY B CA 1
ATOM 1633 C C . GLY B 1 100 ? -18.531 4.234 -5.496 1 39.25 100 GLY B C 1
ATOM 1634 O O . GLY B 1 100 ? -17.844 4.215 -6.52 1 39.25 100 GLY B O 1
ATOM 1635 N N . LEU B 1 101 ? -18 3.363 -4.727 1 37.75 101 LEU B N 1
ATOM 1636 C CA . LEU B 1 10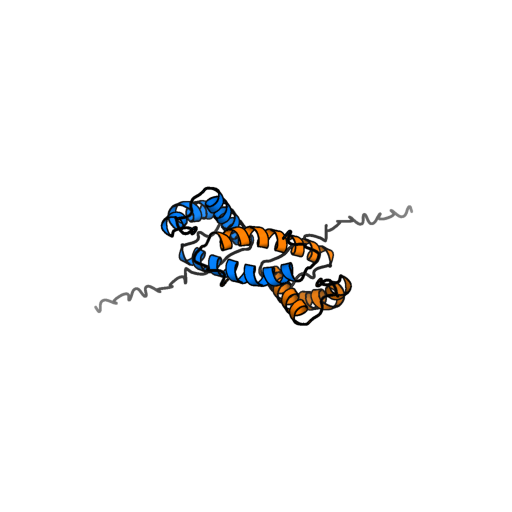1 ? -17.891 2.002 -5.238 1 37.75 101 LEU B CA 1
ATOM 1637 C C . LEU B 1 101 ? -19.047 1.671 -6.164 1 37.75 101 LEU B C 1
ATOM 1639 O O . LEU B 1 101 ? -20.203 1.985 -5.855 1 37.75 101 LEU B O 1
ATOM 1643 N N . ASP B 1 102 ? -19.016 1.968 -7.441 1 36.88 102 ASP B N 1
ATOM 1644 C CA . ASP B 1 102 ? -20.109 1.49 -8.281 1 36.88 102 ASP B CA 1
ATOM 1645 C C . ASP B 1 102 ? -20.672 0.171 -7.754 1 36.88 102 ASP B C 1
ATOM 1647 O O . ASP B 1 102 ? -19.922 -0.799 -7.578 1 36.88 102 ASP B O 1
ATOM 1651 N N . SER B 1 103 ? -21.578 0.122 -6.73 1 29.83 103 SER B N 1
ATOM 1652 C CA . SER B 1 103 ? -22.5 -0.998 -6.633 1 29.83 103 SER B CA 1
ATOM 1653 C C . SER B 1 103 ? -23 -1.422 -8.008 1 29.83 103 SER B C 1
ATOM 1655 O O . SER B 1 103 ? -23.188 -0.583 -8.898 1 29.83 103 SER B O 1
#

Solvent-accessible surface area (backbone atoms only — not comparable to full-atom values): 12427 Å² total; per-residue (Å²): 136,81,78,76,74,75,72,74,71,71,71,74,67,68,64,74,73,76,66,82,78,73,50,60,66,55,49,52,50,51,50,52,51,51,47,51,37,53,76,70,61,60,36,43,98,64,36,31,72,43,69,64,49,41,62,70,49,48,39,55,57,48,40,75,74,44,89,74,71,67,51,71,68,49,46,54,54,47,52,52,48,50,52,56,49,42,57,52,48,48,55,50,51,67,33,27,44,83,57,64,69,82,123,133,79,74,75,73,72,70,73,69,64,69,73,66,66,65,74,73,76,64,82,78,73,51,60,67,54,49,51,51,50,52,51,53,50,45,50,37,54,76,70,61,60,33,45,98,63,36,32,74,43,70,63,49,39,62,68,49,50,40,57,57,48,40,74,75,44,89,74,71,68,51,70,68,50,48,52,54,48,52,52,48,52,51,54,50,42,58,52,49,47,57,51,51,68,34,26,45,84,58,62,68,82,122

Secondary structure (DSSP, 8-state):
-----------------------HHHHHHHHHHHHHHHHTT-S-TTSPPPHHHIIIIIHHHHHTTSSS---HHHHHHHHHHHHHHHHHHHHHHHH-TTS----/-----------------------HHHHHHHHHHHHHHHHTT-B-TTSPBPHHHIIIIIHHHHHTTSSS---HHHHHHHHHHHHHHHHHHHHHHHH-TTS----

Foldseek 3Di:
DDPPPPPPCPVCPVPVLPPLDDDPVLLVLLVVLLVVCLVVPCADPVSHHDPCCCQPPRQVVSVVPDDDGDDVVSVVVSVVVVVVVCVVVVVVCVVVVVVPPPD/DPPPPPPCVVVCVVPVVPPLDDDPVLLVLLVVLLVVCLVVPCADPVSHHDPCCCQPPRQVVSVVPDDDGDDVVSVVVSVVVVVVVCVVVVVVCVVPVVVPPPD